Protein AF-A0A1C7MTP2-F1 (afdb_monomer)

Structure (mmCIF, N/CA/C/O backbone):
data_AF-A0A1C7MTP2-F1
#
_entry.id   AF-A0A1C7MTP2-F1
#
loop_
_atom_site.group_PDB
_atom_site.id
_atom_site.type_symbol
_atom_site.label_atom_id
_atom_site.label_alt_id
_atom_site.label_comp_id
_atom_site.label_asym_id
_atom_site.label_entity_id
_atom_site.label_seq_id
_atom_site.pdbx_PDB_ins_code
_atom_site.Cartn_x
_atom_site.Cartn_y
_atom_site.Cartn_z
_atom_site.occupancy
_atom_site.B_iso_or_equiv
_atom_site.auth_seq_id
_atom_site.auth_comp_id
_atom_site.auth_asym_id
_atom_site.auth_atom_id
_atom_site.pdbx_PDB_model_num
ATOM 1 N N . GLU A 1 1 ? 20.200 67.985 -42.071 1.00 39.97 1 GLU A N 1
ATOM 2 C CA . GLU A 1 1 ? 20.522 69.289 -41.463 1.00 39.97 1 GLU A CA 1
ATOM 3 C C . GLU A 1 1 ? 19.213 70.019 -41.185 1.00 39.97 1 GLU A C 1
ATOM 5 O O . GLU A 1 1 ? 18.288 69.836 -41.963 1.00 39.97 1 GLU A O 1
ATOM 10 N N . GLU A 1 2 ? 19.164 70.740 -40.061 1.00 37.75 2 GLU A N 1
ATOM 11 C CA . GLU A 1 2 ? 18.130 71.692 -39.589 1.00 37.75 2 GLU A CA 1
ATOM 12 C C . GLU A 1 2 ? 16.691 71.217 -39.257 1.00 37.75 2 GLU A C 1
ATOM 14 O O . GLU A 1 2 ? 15.838 71.014 -40.111 1.00 37.75 2 GLU A O 1
ATOM 19 N N . GLU A 1 3 ? 16.474 71.055 -37.941 1.00 41.31 3 GLU A N 1
ATOM 20 C CA . GLU A 1 3 ? 15.580 71.831 -37.047 1.00 41.31 3 GLU A CA 1
ATOM 21 C C . GLU A 1 3 ? 14.119 72.156 -37.450 1.00 41.31 3 GLU A C 1
ATOM 23 O O . GLU A 1 3 ? 13.875 72.851 -38.433 1.00 41.31 3 GLU A O 1
ATOM 28 N N . LYS A 1 4 ? 13.155 71.794 -36.574 1.00 38.53 4 LYS A N 1
ATOM 29 C CA . LYS A 1 4 ? 12.239 72.761 -35.917 1.00 38.53 4 LYS A CA 1
ATOM 30 C C . LYS A 1 4 ? 11.320 72.174 -34.830 1.00 38.53 4 LYS A C 1
ATOM 32 O O . LYS A 1 4 ? 10.685 71.145 -35.022 1.00 38.53 4 LYS A O 1
ATOM 37 N N . ASP A 1 5 ? 11.252 72.951 -33.746 1.00 41.00 5 ASP A N 1
ATOM 38 C CA . ASP A 1 5 ? 10.149 73.220 -32.808 1.00 41.00 5 ASP A CA 1
ATOM 39 C C . ASP A 1 5 ? 9.587 72.141 -31.843 1.00 41.00 5 ASP A C 1
ATOM 41 O O . ASP A 1 5 ? 9.028 71.112 -32.211 1.00 41.00 5 ASP A O 1
ATOM 45 N N . LYS A 1 6 ? 9.681 72.491 -30.547 1.00 42.34 6 LYS A N 1
ATOM 46 C CA . LYS A 1 6 ? 8.918 72.023 -29.357 1.00 42.34 6 LYS A CA 1
ATOM 47 C C . LYS A 1 6 ? 7.448 72.544 -29.414 1.00 42.34 6 LYS A C 1
ATOM 49 O O . LYS A 1 6 ? 7.238 73.450 -30.219 1.00 42.34 6 LYS A O 1
ATOM 54 N N . PRO A 1 7 ? 6.451 72.137 -28.564 1.00 53.66 7 PRO A N 1
ATOM 55 C CA . PRO A 1 7 ? 6.605 71.866 -27.114 1.00 53.66 7 PRO A CA 1
ATOM 56 C C . PRO A 1 7 ? 5.612 70.888 -26.392 1.00 53.66 7 PRO A C 1
ATOM 58 O O . PRO A 1 7 ? 4.643 70.410 -26.970 1.00 53.66 7 PRO A O 1
ATOM 61 N N . ASN A 1 8 ? 5.856 70.734 -25.071 1.00 34.31 8 ASN A N 1
ATOM 62 C CA . ASN A 1 8 ? 4.949 70.444 -23.926 1.00 34.31 8 ASN A CA 1
ATOM 63 C C . ASN A 1 8 ? 4.337 69.034 -23.746 1.00 34.31 8 ASN A C 1
ATOM 65 O O . ASN A 1 8 ? 3.792 68.464 -24.678 1.00 34.31 8 ASN A O 1
ATOM 69 N N . ASP A 1 9 ? 4.300 68.417 -22.558 1.00 37.44 9 ASP A N 1
ATOM 70 C CA . ASP A 1 9 ? 4.749 68.763 -21.193 1.00 37.44 9 ASP A CA 1
ATOM 71 C C . ASP A 1 9 ? 4.886 67.444 -20.374 1.00 37.44 9 ASP A C 1
ATOM 73 O O . ASP A 1 9 ? 4.326 66.421 -20.788 1.00 37.44 9 ASP A O 1
ATOM 77 N N . PRO A 1 10 ? 5.631 67.421 -19.251 1.00 44.09 10 PRO A N 1
ATOM 78 C CA . PRO A 1 10 ? 6.199 66.219 -18.658 1.00 44.09 10 PRO A CA 1
ATOM 79 C C . PRO A 1 10 ? 5.462 65.708 -17.408 1.00 44.09 10 PRO A C 1
ATOM 81 O O . PRO A 1 10 ? 4.631 66.365 -16.788 1.00 44.09 10 PRO A O 1
ATOM 84 N N . SER A 1 11 ? 5.842 64.490 -17.033 1.00 35.22 11 SER A N 1
ATOM 85 C CA . SER A 1 11 ? 5.711 63.908 -15.691 1.00 35.22 11 SER A CA 1
ATOM 86 C C . SER A 1 11 ? 6.785 64.472 -14.735 1.00 35.22 11 SER A C 1
ATOM 88 O O . SER A 1 11 ? 7.606 65.261 -15.193 1.00 35.22 11 SER A O 1
ATOM 90 N N . ILE A 1 12 ? 6.852 63.924 -13.502 1.00 38.38 12 ILE A N 1
ATOM 91 C CA . ILE A 1 12 ? 8.023 63.818 -12.575 1.00 38.38 12 ILE A CA 1
ATOM 92 C C . ILE A 1 12 ? 7.850 64.667 -11.289 1.00 38.38 12 ILE A C 1
ATOM 94 O O . ILE A 1 12 ? 7.820 65.888 -11.340 1.00 38.38 12 ILE A O 1
ATOM 98 N N . GLU A 1 13 ? 7.491 64.032 -10.156 1.00 33.22 13 GLU A N 1
ATOM 99 C CA . GLU A 1 13 ? 8.348 63.697 -8.973 1.00 33.22 13 GLU A CA 1
ATOM 100 C C . GLU A 1 13 ? 7.954 64.597 -7.771 1.00 33.22 13 GLU A C 1
ATOM 102 O O . GLU A 1 13 ? 7.225 65.557 -7.972 1.00 33.22 13 GLU A O 1
ATOM 107 N N . THR A 1 14 ? 8.274 64.412 -6.483 1.00 32.50 14 THR A N 1
ATOM 108 C CA . THR A 1 14 ? 9.125 63.516 -5.672 1.00 32.50 14 THR A CA 1
ATOM 109 C C . THR A 1 14 ? 8.758 63.738 -4.188 1.00 32.50 14 THR A C 1
ATOM 111 O O . THR A 1 14 ? 8.100 64.713 -3.837 1.00 32.50 14 THR A O 1
ATOM 114 N N . ASN A 1 15 ? 9.233 62.836 -3.326 1.00 32.34 15 ASN A N 1
ATOM 115 C CA . ASN A 1 15 ? 9.173 62.821 -1.857 1.00 32.34 15 ASN A CA 1
ATOM 116 C C . ASN A 1 15 ? 9.914 63.958 -1.094 1.00 32.34 15 ASN A C 1
ATOM 118 O O . ASN A 1 15 ? 11.037 64.276 -1.470 1.00 32.34 15 ASN A O 1
ATOM 122 N N . LEU A 1 16 ? 9.314 64.347 0.061 1.00 33.22 16 LEU A N 1
ATOM 123 C CA . LEU A 1 16 ? 9.833 64.760 1.411 1.00 33.22 16 LEU A CA 1
ATOM 124 C C . LEU A 1 16 ? 10.846 65.938 1.567 1.00 33.22 16 LEU A C 1
ATOM 126 O O . LEU A 1 16 ? 11.571 66.216 0.619 1.00 33.22 16 LEU A O 1
ATOM 130 N N . PRO A 1 17 ? 11.087 66.515 2.786 1.00 49.19 17 PRO A N 1
ATOM 131 C CA . PRO A 1 17 ? 10.293 66.645 4.046 1.00 49.19 17 PRO A CA 1
ATOM 132 C C . PRO A 1 17 ? 10.309 68.058 4.748 1.00 49.19 17 PRO A C 1
ATOM 134 O O . PRO A 1 17 ? 11.173 68.863 4.435 1.00 49.19 17 PRO A O 1
ATOM 137 N N . GLU A 1 18 ? 9.374 68.280 5.712 1.00 34.41 18 GLU A N 1
ATOM 138 C CA . GLU A 1 18 ? 9.330 69.085 6.999 1.00 34.41 18 GLU A CA 1
ATOM 139 C C . GLU A 1 18 ? 10.075 70.457 7.214 1.00 34.41 18 GLU A C 1
ATOM 141 O O . GLU A 1 18 ? 10.970 70.758 6.432 1.00 34.41 18 GLU A O 1
ATOM 146 N N . PRO A 1 19 ? 9.871 71.282 8.305 1.00 53.19 19 PRO A N 1
ATOM 147 C CA . PRO A 1 19 ? 8.849 71.371 9.402 1.00 53.19 19 PRO A CA 1
ATOM 148 C C . PRO A 1 19 ? 8.435 72.835 9.864 1.00 53.19 19 PRO A C 1
ATOM 150 O O . PRO A 1 19 ? 8.895 73.818 9.291 1.00 53.19 19 PRO A O 1
ATOM 153 N N . ILE A 1 20 ? 7.648 72.951 10.974 1.00 36.09 20 ILE A N 1
ATOM 154 C CA . ILE A 1 20 ? 7.762 73.889 12.158 1.00 36.09 20 ILE A CA 1
ATOM 155 C C . ILE A 1 20 ? 6.536 74.775 12.603 1.00 36.09 20 ILE A C 1
ATOM 157 O O . ILE A 1 20 ? 6.124 75.696 11.909 1.00 36.09 20 ILE A O 1
ATOM 161 N N . GLU A 1 21 ? 6.085 74.488 13.853 1.00 35.41 21 GLU A N 1
ATOM 162 C CA . GLU A 1 21 ? 5.600 75.286 15.035 1.00 35.41 21 GLU A CA 1
ATOM 163 C C . GLU A 1 21 ? 4.316 76.156 15.140 1.00 35.41 21 GLU A C 1
ATOM 165 O O . GLU A 1 21 ? 4.148 77.153 14.443 1.00 35.41 21 GLU A O 1
ATOM 170 N N . ASN A 1 22 ? 3.502 75.887 16.192 1.00 30.38 22 ASN A N 1
ATOM 171 C CA . ASN A 1 22 ? 3.418 76.560 17.535 1.00 30.38 22 ASN A CA 1
ATOM 172 C C . ASN A 1 22 ? 2.024 76.293 18.191 1.00 30.38 22 ASN A C 1
ATOM 174 O O . ASN A 1 22 ? 1.043 76.230 17.465 1.00 30.38 22 ASN A O 1
ATOM 178 N N . ALA A 1 23 ? 1.758 76.188 19.508 1.00 35.03 23 ALA A N 1
ATOM 179 C CA . ALA A 1 23 ? 2.536 76.106 20.752 1.00 35.03 23 ALA A CA 1
ATOM 180 C C . ALA A 1 23 ? 1.610 75.752 21.967 1.00 35.03 23 ALA A C 1
ATOM 182 O O . ALA A 1 23 ? 0.442 76.130 21.989 1.00 35.03 23 ALA A O 1
ATOM 183 N N . THR A 1 24 ? 2.220 75.170 23.017 1.00 29.56 24 THR A N 1
ATOM 184 C CA . THR A 1 24 ? 1.962 75.263 24.492 1.00 29.56 24 THR A CA 1
ATOM 185 C C . THR A 1 24 ? 0.801 74.553 25.239 1.00 29.56 24 THR A C 1
ATOM 187 O O . THR A 1 24 ? -0.356 74.931 25.120 1.00 29.56 24 THR A O 1
ATOM 190 N N . ALA A 1 25 ? 1.213 73.694 26.202 1.00 30.84 25 ALA A N 1
ATOM 191 C CA . ALA A 1 25 ? 0.893 73.690 27.657 1.00 30.84 25 ALA A CA 1
ATOM 192 C C . ALA A 1 25 ? 0.203 72.446 28.300 1.00 30.84 25 ALA A C 1
ATOM 194 O O . ALA A 1 25 ? -0.984 72.212 28.146 1.00 30.84 25 ALA A O 1
ATOM 195 N N . GLN A 1 26 ? 1.007 71.749 29.126 1.00 31.97 26 GLN A N 1
ATOM 196 C CA . GLN A 1 26 ? 0.774 71.191 30.484 1.00 31.97 26 GLN A CA 1
ATOM 197 C C . GLN A 1 26 ? -0.257 70.062 30.808 1.00 31.97 26 GLN A C 1
ATOM 199 O O . GLN A 1 26 ? -1.465 70.219 30.769 1.00 31.97 26 GLN A O 1
ATOM 204 N N . LYS A 1 27 ? 0.343 68.952 31.281 1.00 29.64 27 LYS A N 1
ATOM 205 C CA . LYS A 1 27 ? -0.013 67.849 32.220 1.00 29.64 27 LYS A CA 1
ATOM 206 C C . LYS A 1 27 ? -1.192 68.041 33.221 1.00 29.64 27 LYS A C 1
ATOM 208 O O . LYS A 1 27 ? -1.110 68.967 34.016 1.00 29.64 27 LYS A O 1
ATOM 213 N N . GLN A 1 28 ? -2.112 67.058 33.331 1.00 29.31 28 GLN A N 1
ATOM 214 C CA . GLN A 1 28 ? -2.464 66.249 34.541 1.00 29.31 28 GLN A CA 1
ATOM 215 C C . GLN A 1 28 ? -3.766 65.402 34.383 1.00 29.31 28 GLN A C 1
ATOM 217 O O . GLN A 1 28 ? -4.760 65.902 33.883 1.00 29.31 28 GLN A O 1
ATOM 222 N N . VAL A 1 29 ? -3.664 64.124 34.797 1.00 32.06 29 VAL A N 1
ATOM 223 C CA . VAL A 1 29 ? -4.604 63.157 35.446 1.00 32.06 29 VAL A CA 1
ATOM 224 C C . VAL A 1 29 ? -6.133 63.346 35.352 1.00 32.06 29 VAL A C 1
ATOM 226 O O . VAL A 1 29 ? -6.620 64.369 35.807 1.00 32.06 29 VAL A O 1
ATOM 229 N N . GLU A 1 30 ? -6.864 62.286 34.954 1.00 30.59 30 GLU A N 1
ATOM 230 C CA . GLU A 1 30 ? -8.102 61.803 35.622 1.00 30.59 30 GLU A CA 1
ATOM 231 C C . GLU A 1 30 ? -8.520 60.380 35.162 1.00 30.59 30 GLU A C 1
ATOM 233 O O . GLU A 1 30 ? -8.247 59.973 34.031 1.00 30.59 30 GLU A O 1
ATOM 238 N N . GLU A 1 31 ? -9.088 59.626 36.111 1.00 31.25 31 GLU A N 1
ATOM 239 C CA . GLU A 1 31 ? -9.483 58.205 36.128 1.00 31.25 31 GLU A CA 1
ATOM 240 C C . GLU A 1 31 ? -10.929 57.938 35.648 1.00 31.25 31 GLU A C 1
ATOM 242 O O . GLU A 1 31 ? -11.760 58.836 35.657 1.00 31.25 31 GLU A O 1
ATOM 247 N N . GLU A 1 32 ? -11.156 56.664 35.282 1.00 30.05 32 GLU A N 1
ATOM 248 C CA . GLU A 1 32 ? -12.365 55.804 35.375 1.00 30.05 32 GLU A CA 1
ATOM 249 C C . GLU A 1 32 ? -13.776 56.319 35.007 1.00 30.05 32 GLU A C 1
ATOM 251 O O . GLU A 1 32 ? -14.302 57.247 35.601 1.00 30.05 32 GLU A O 1
ATOM 256 N N . GLU A 1 33 ? -14.466 55.576 34.124 1.00 28.62 33 GLU A N 1
ATOM 257 C CA . GLU A 1 33 ? -15.555 54.653 34.526 1.00 28.62 33 GLU A CA 1
ATOM 258 C C . GLU A 1 33 ? -16.031 53.778 33.336 1.00 28.62 33 GLU A C 1
ATOM 260 O O . GLU A 1 33 ? -16.297 54.265 32.236 1.00 28.62 33 GLU A O 1
ATOM 265 N N . GLU A 1 34 ? -16.114 52.460 33.562 1.00 30.75 34 GLU A N 1
ATOM 266 C CA . GLU A 1 34 ? -16.752 51.455 32.695 1.00 30.75 34 GLU A CA 1
ATOM 267 C C . GLU A 1 34 ? -18.235 51.303 33.068 1.00 30.75 34 GLU A C 1
ATOM 269 O O . GLU A 1 34 ? -18.555 51.113 34.240 1.00 30.75 34 GLU A O 1
ATOM 274 N N . GLU A 1 35 ? -19.130 51.250 32.074 1.00 27.77 35 GLU A N 1
ATOM 275 C CA . GLU A 1 35 ? -20.514 50.800 32.269 1.00 27.77 35 GLU A CA 1
ATOM 276 C C . GLU A 1 35 ? -20.844 49.605 31.357 1.00 27.77 35 GLU A C 1
ATOM 278 O O . GLU A 1 35 ? -20.603 49.602 30.147 1.00 27.77 35 GLU A O 1
ATOM 283 N N . GLN A 1 36 ? -21.366 48.556 31.995 1.00 26.45 36 GLN A N 1
ATOM 284 C CA . GLN A 1 36 ? -21.722 47.248 31.447 1.00 26.45 36 GLN A CA 1
ATOM 285 C C . GLN A 1 36 ? -23.118 47.251 30.805 1.00 26.45 36 GLN A C 1
ATOM 287 O O . GLN A 1 36 ? -24.016 47.984 31.214 1.00 26.45 36 GLN A O 1
ATOM 292 N N . THR A 1 37 ? -23.367 46.325 29.873 1.00 26.05 37 THR A N 1
ATOM 293 C CA . THR A 1 37 ? -24.733 45.839 29.609 1.00 26.05 37 THR A CA 1
ATOM 294 C C . THR A 1 37 ? -24.728 44.346 29.255 1.00 26.05 37 THR A C 1
ATOM 296 O O . THR A 1 37 ? -24.042 43.910 28.332 1.00 26.05 37 THR A O 1
ATOM 299 N N . GLU A 1 38 ? -25.486 43.568 30.035 1.00 31.27 38 GLU A N 1
ATOM 300 C CA . GLU A 1 38 ? -25.672 42.108 29.980 1.00 31.27 38 GLU A CA 1
ATOM 301 C C . GLU A 1 38 ? -26.533 41.611 28.802 1.00 31.27 38 GLU A C 1
ATOM 303 O O . GLU A 1 38 ? -27.486 42.273 28.390 1.00 31.27 38 GLU A O 1
ATOM 308 N N . GLN A 1 39 ? -26.293 40.358 28.375 1.00 24.03 39 GLN A N 1
ATOM 309 C CA . GLN A 1 39 ? -27.272 39.468 27.721 1.00 24.03 39 GLN A CA 1
ATOM 310 C C . GLN A 1 39 ? -27.053 37.980 28.115 1.00 24.03 39 GLN A C 1
ATOM 312 O O . GLN A 1 39 ? -25.960 37.623 28.555 1.00 24.03 39 GLN A O 1
ATOM 317 N N . PRO A 1 40 ? -28.086 37.107 28.020 1.00 30.97 40 PRO A N 1
ATOM 318 C CA . PRO A 1 40 ? -28.380 36.090 29.037 1.00 30.97 40 PRO A CA 1
ATOM 319 C C . PRO A 1 40 ? -27.871 34.659 28.761 1.00 30.97 40 PRO A C 1
ATOM 321 O O . PRO A 1 40 ? -27.532 34.265 27.647 1.00 30.97 40 PRO A O 1
ATOM 324 N N . LYS A 1 41 ? -27.883 33.869 29.842 1.00 29.84 41 LYS A N 1
ATOM 325 C CA . LYS A 1 41 ? -27.356 32.508 30.027 1.00 29.84 41 LYS A CA 1
ATOM 326 C C . LYS A 1 41 ? -28.335 31.421 29.549 1.00 29.84 41 LYS A C 1
ATOM 328 O O . LYS A 1 41 ? -29.468 31.363 30.020 1.00 29.84 41 LYS A O 1
ATOM 333 N N . VAL A 1 42 ? -27.872 30.500 28.697 1.00 31.81 42 VAL A N 1
ATOM 334 C CA . VAL A 1 42 ? -28.535 29.206 28.431 1.00 31.81 42 VAL A CA 1
ATOM 335 C C . VAL A 1 42 ? -27.531 28.092 28.731 1.00 31.81 42 VAL A C 1
ATOM 337 O O . VAL A 1 42 ? -26.584 27.866 27.981 1.00 31.81 42 VAL A O 1
ATOM 340 N N . GLU A 1 43 ? -27.692 27.434 29.878 1.00 35.44 43 GLU A N 1
ATOM 341 C CA . GLU A 1 43 ? -26.866 26.297 30.293 1.00 35.44 43 GLU A CA 1
ATOM 342 C C . GLU A 1 43 ? -27.228 25.062 29.458 1.00 35.44 43 GLU A C 1
ATOM 344 O O . GLU A 1 43 ? -28.329 24.521 29.559 1.00 35.44 43 GLU A O 1
ATOM 349 N N . SER A 1 44 ? -26.303 24.610 28.605 1.00 33.66 44 SER A N 1
ATOM 350 C CA . SER A 1 44 ? -26.473 23.363 27.859 1.00 33.66 44 SER A CA 1
ATOM 351 C C . SER A 1 44 ? -26.089 22.166 28.728 1.00 33.66 44 SER A C 1
ATOM 353 O O . SER A 1 44 ? -24.975 22.088 29.251 1.00 33.66 44 SER A O 1
ATOM 355 N N . LEU A 1 45 ? -27.013 21.214 28.803 1.00 34.03 45 LEU A N 1
ATOM 356 C CA . LEU A 1 45 ? -26.941 19.886 29.407 1.00 34.03 45 LEU A CA 1
ATOM 357 C C . LEU A 1 45 ? -25.903 18.973 28.704 1.00 34.03 45 LEU A C 1
ATOM 359 O O . LEU A 1 45 ? -26.243 17.911 28.195 1.00 34.03 45 LEU A O 1
ATOM 363 N N . ALA A 1 46 ? -24.642 19.403 28.613 1.00 32.97 46 ALA A N 1
ATOM 364 C CA . ALA A 1 46 ? -23.549 18.667 27.965 1.00 32.97 46 ALA A CA 1
ATOM 365 C C . ALA A 1 46 ? -22.459 18.201 28.950 1.00 32.97 46 ALA A C 1
ATOM 367 O O . ALA A 1 46 ? -21.578 17.433 28.576 1.00 32.97 46 ALA A O 1
ATOM 368 N N . ALA A 1 47 ? -22.517 18.630 30.214 1.00 35.62 47 ALA A N 1
ATOM 369 C CA . ALA A 1 47 ? -21.447 18.404 31.189 1.00 35.62 47 ALA A CA 1
ATOM 370 C C . ALA A 1 47 ? -21.632 17.167 32.097 1.00 35.62 47 ALA A C 1
ATOM 372 O O . ALA A 1 47 ? -20.815 16.948 32.985 1.00 35.62 47 ALA A O 1
ATOM 373 N N . ALA A 1 48 ? -22.667 16.344 31.893 1.00 33.19 48 ALA A N 1
ATOM 374 C CA . ALA A 1 48 ? -23.008 15.249 32.814 1.00 33.19 48 ALA A CA 1
ATOM 375 C C . ALA A 1 48 ? -22.805 13.825 32.253 1.00 33.19 48 ALA A C 1
ATOM 377 O O . ALA A 1 48 ? -23.414 12.882 32.749 1.00 33.19 48 ALA A O 1
ATOM 378 N N . VAL A 1 49 ? -21.933 13.641 31.253 1.00 37.12 49 VAL A N 1
ATOM 379 C CA . VAL A 1 49 ? -21.457 12.305 30.827 1.00 37.12 49 VAL A CA 1
ATOM 380 C C . VAL A 1 49 ? -19.945 12.345 30.570 1.00 37.12 49 VAL A C 1
ATOM 382 O O . VAL A 1 49 ? -19.485 12.119 29.458 1.00 37.12 49 VAL A O 1
ATOM 385 N N . SER A 1 50 ? -19.161 12.667 31.602 1.00 40.84 50 SER A N 1
ATOM 386 C CA . SER A 1 50 ? -17.686 12.589 31.560 1.00 40.84 50 SER A CA 1
ATOM 387 C C . SER A 1 50 ? -17.098 11.766 32.707 1.00 40.84 50 SER A C 1
ATOM 389 O O . SER A 1 50 ? -15.971 11.992 33.134 1.00 40.84 50 SER A O 1
ATOM 391 N N . SER A 1 51 ? -17.838 10.779 33.206 1.00 48.34 51 SER A N 1
ATOM 392 C CA . SER A 1 51 ? -17.303 9.824 34.181 1.00 48.34 51 SER A CA 1
ATOM 393 C C . SER A 1 51 ? -17.861 8.425 33.939 1.00 48.34 51 SER A C 1
ATOM 395 O O . SER A 1 51 ? -18.631 7.894 34.734 1.00 48.34 51 SER A O 1
ATOM 397 N N . ALA A 1 52 ? -17.481 7.850 32.802 1.00 35.94 52 ALA A N 1
ATOM 398 C CA . ALA A 1 52 ? -17.403 6.409 32.605 1.00 35.94 52 ALA A CA 1
ATOM 399 C C . ALA A 1 52 ? -16.258 6.146 31.618 1.00 35.94 52 ALA A C 1
ATOM 401 O O . ALA A 1 52 ? -16.180 6.813 30.588 1.00 35.94 52 ALA A O 1
ATOM 402 N N . ASP A 1 53 ? -15.358 5.228 31.966 1.00 42.19 53 ASP A N 1
ATOM 403 C CA . ASP A 1 53 ? -14.172 4.830 31.203 1.00 42.19 53 ASP A CA 1
ATOM 404 C C . ASP A 1 53 ? -14.424 4.709 29.689 1.00 42.19 53 ASP A C 1
ATOM 406 O O . ASP A 1 53 ? -14.942 3.708 29.196 1.00 42.19 53 ASP A O 1
ATOM 410 N N . THR A 1 54 ? -13.988 5.711 28.926 1.00 40.06 54 THR A N 1
ATOM 411 C CA . THR A 1 54 ? -13.776 5.608 27.476 1.00 40.06 54 THR A CA 1
ATOM 412 C C . THR A 1 54 ? -12.282 5.656 27.194 1.00 40.06 54 THR A C 1
ATOM 414 O O . THR A 1 54 ? -11.778 6.578 26.549 1.00 40.06 54 THR A O 1
ATOM 417 N N . ALA A 1 55 ? -11.540 4.680 27.710 1.00 47.28 55 ALA A N 1
ATOM 418 C CA . ALA A 1 55 ? -10.222 4.401 27.172 1.00 47.28 55 ALA A CA 1
ATOM 419 C C . ALA A 1 55 ? -10.406 3.745 25.792 1.00 47.28 55 ALA A C 1
ATOM 421 O O . ALA A 1 55 ? -10.932 2.643 25.679 1.00 47.28 55 ALA A O 1
ATOM 422 N N . ASP A 1 56 ? -9.968 4.458 24.754 1.00 47.53 56 ASP A N 1
ATOM 423 C CA . ASP A 1 56 ? -9.658 3.926 23.421 1.00 47.53 56 ASP A CA 1
ATOM 424 C C . ASP A 1 56 ? -10.820 3.638 22.448 1.00 47.53 56 ASP A C 1
ATOM 426 O O . ASP A 1 56 ? -10.842 2.644 21.724 1.00 47.53 56 ASP A O 1
ATOM 430 N N . ILE A 1 57 ? -11.762 4.577 22.318 1.00 49.81 57 ILE A N 1
ATOM 431 C CA . ILE A 1 57 ? -12.451 4.755 21.029 1.00 49.81 57 ILE A CA 1
ATOM 432 C C . ILE A 1 57 ? -11.601 5.753 20.242 1.00 49.81 57 ILE A C 1
ATOM 434 O O . ILE A 1 57 ? -11.681 6.955 20.490 1.00 49.81 57 ILE A O 1
ATOM 438 N N . GLY A 1 58 ? -10.742 5.236 19.357 1.00 50.75 58 GLY A N 1
ATOM 439 C CA . GLY A 1 58 ? -9.763 6.005 18.584 1.00 50.75 58 GLY A CA 1
ATOM 440 C C . GLY A 1 58 ? -10.280 7.371 18.121 1.00 50.75 58 GLY A C 1
ATOM 441 O O . GLY A 1 58 ? -11.386 7.504 17.586 1.00 50.75 58 GLY A O 1
ATOM 442 N N . SER A 1 59 ? -9.469 8.400 18.359 1.00 55.97 59 SER A N 1
ATOM 443 C CA . SER A 1 59 ? -9.745 9.772 17.944 1.00 55.97 59 SER A CA 1
ATOM 444 C C . SER A 1 59 ? -10.059 9.801 16.444 1.00 55.97 59 SER A C 1
ATOM 446 O O . SER A 1 59 ? -9.257 9.371 15.625 1.00 55.97 59 SER A O 1
ATOM 448 N N . ARG A 1 60 ? -11.221 10.337 16.041 1.00 68.19 60 ARG A N 1
ATOM 449 C CA . ARG A 1 60 ? -11.608 10.472 14.613 1.00 68.19 60 ARG A CA 1
ATOM 450 C C . ARG A 1 60 ? -10.746 11.464 13.819 1.00 68.19 60 ARG A C 1
ATOM 452 O O . ARG A 1 60 ? -11.061 11.775 12.671 1.00 68.19 60 ARG A O 1
ATOM 459 N N . PHE A 1 61 ? -9.750 12.052 14.466 1.00 78.19 61 PHE A N 1
ATOM 460 C CA . PHE A 1 61 ? -8.855 13.037 13.896 1.00 78.19 61 PHE A CA 1
ATOM 461 C C . PHE A 1 61 ? -7.521 12.367 13.587 1.00 78.19 61 PHE A C 1
ATOM 463 O O . PHE A 1 61 ? -7.007 11.602 14.397 1.00 78.19 61 PHE A O 1
ATOM 470 N N . TYR A 1 62 ? -6.954 12.697 12.434 1.00 88.69 62 TYR A N 1
ATOM 471 C CA . TYR A 1 62 ? -5.743 12.078 11.915 1.00 88.69 62 TYR A CA 1
ATOM 472 C C . TYR A 1 62 ? -4.746 13.142 11.450 1.00 88.69 62 TYR A C 1
ATOM 474 O O . TYR A 1 62 ? -5.124 14.247 11.050 1.00 88.69 62 TYR A O 1
ATOM 482 N N . ILE A 1 63 ? -3.461 12.805 11.519 1.00 91.75 63 ILE A N 1
ATOM 483 C CA . ILE A 1 63 ? -2.355 13.577 10.956 1.00 91.75 63 ILE A CA 1
ATOM 484 C C . ILE A 1 63 ? -2.110 13.051 9.545 1.00 91.75 63 ILE A C 1
ATOM 486 O O . ILE A 1 63 ? -1.829 11.871 9.352 1.00 91.75 63 ILE A O 1
ATOM 490 N N . LYS A 1 64 ? -2.207 13.935 8.553 1.00 92.38 64 LYS A N 1
ATOM 491 C CA . LYS A 1 64 ? -1.943 13.605 7.150 1.00 92.38 64 LYS A CA 1
ATOM 492 C C . LYS A 1 64 ? -0.457 13.747 6.843 1.00 92.38 64 LYS A C 1
ATOM 494 O O . LYS A 1 64 ? 0.125 14.810 7.055 1.00 92.38 64 LYS A O 1
ATOM 499 N N . ARG A 1 65 ? 0.150 12.699 6.294 1.00 93.88 65 ARG A N 1
ATOM 500 C CA . ARG A 1 65 ? 1.521 12.688 5.766 1.00 93.88 65 ARG A CA 1
ATOM 501 C C . ARG A 1 65 ? 1.496 12.300 4.298 1.00 93.88 65 ARG A C 1
ATOM 503 O O . ARG A 1 65 ? 0.654 11.521 3.885 1.00 93.88 65 ARG A O 1
ATOM 510 N N . HIS A 1 66 ? 2.404 12.844 3.502 1.00 94.44 66 HIS A N 1
ATOM 511 C CA . HIS A 1 66 ? 2.503 12.508 2.085 1.00 94.44 66 HIS A CA 1
ATOM 512 C C . HIS A 1 66 ? 3.799 11.752 1.831 1.00 94.44 66 HIS A C 1
ATOM 514 O O . HIS A 1 66 ? 4.837 12.107 2.383 1.00 94.44 66 HIS A O 1
ATOM 520 N N . ILE A 1 67 ? 3.728 10.734 0.982 1.00 97.06 67 ILE A N 1
ATOM 521 C CA . ILE A 1 67 ? 4.875 9.961 0.504 1.00 97.06 67 ILE A CA 1
ATOM 522 C C . ILE A 1 67 ? 4.780 9.795 -1.012 1.00 97.06 67 ILE A C 1
ATOM 524 O O . ILE A 1 67 ? 3.696 9.890 -1.590 1.00 97.06 67 ILE A O 1
ATOM 528 N N . ILE A 1 68 ? 5.904 9.514 -1.654 1.00 98.12 68 ILE A N 1
ATOM 529 C CA . ILE A 1 68 ? 6.001 9.126 -3.056 1.00 98.12 68 ILE A CA 1
ATOM 530 C C . ILE A 1 68 ? 6.509 7.690 -3.104 1.00 98.12 68 ILE A C 1
ATOM 532 O O . ILE A 1 68 ? 7.544 7.361 -2.525 1.00 98.12 68 ILE A O 1
ATOM 536 N N . VAL A 1 69 ? 5.778 6.842 -3.817 1.00 98.50 69 VAL A N 1
ATOM 537 C CA . VAL A 1 69 ? 6.204 5.486 -4.163 1.00 98.50 69 VAL A CA 1
ATOM 538 C C . VAL A 1 69 ? 6.503 5.464 -5.648 1.00 98.50 69 VAL A C 1
ATOM 540 O O . VAL A 1 69 ? 5.648 5.841 -6.449 1.00 98.50 69 VAL A O 1
ATOM 543 N N . GLY A 1 70 ? 7.688 5.009 -6.030 1.00 98.19 70 GLY A N 1
ATOM 544 C CA . GLY A 1 70 ? 8.052 4.935 -7.437 1.00 98.19 70 GLY A CA 1
ATOM 545 C C . GLY A 1 70 ? 9.149 3.934 -7.722 1.00 98.19 70 GLY A C 1
ATOM 546 O O . GLY A 1 70 ? 9.706 3.304 -6.821 1.00 98.19 70 GLY A O 1
ATOM 547 N N . ASN A 1 71 ? 9.453 3.773 -9.004 1.00 98.75 71 ASN A N 1
ATOM 548 C CA . ASN A 1 71 ? 10.581 2.969 -9.431 1.00 98.75 71 ASN A CA 1
ATOM 549 C C . ASN A 1 71 ? 11.309 3.581 -10.626 1.00 98.75 71 ASN A C 1
ATOM 551 O O . ASN A 1 71 ? 10.711 4.180 -11.518 1.00 98.75 71 ASN A O 1
ATOM 555 N N . VAL A 1 72 ? 12.610 3.325 -10.674 1.00 98.50 72 VAL A N 1
ATOM 556 C CA . VAL A 1 72 ? 13.473 3.557 -11.834 1.00 98.50 72 VAL A CA 1
ATOM 557 C C . VAL A 1 72 ? 14.023 2.225 -12.324 1.00 98.50 72 VAL A C 1
ATOM 559 O O . VAL A 1 72 ? 14.089 1.245 -11.573 1.00 98.50 72 VAL A O 1
ATOM 562 N N . SER A 1 73 ? 14.446 2.165 -13.579 1.00 98.50 73 SER A N 1
ATOM 563 C CA . SER A 1 73 ? 15.140 0.994 -14.106 1.00 98.50 73 SER A CA 1
ATOM 564 C C . SER A 1 73 ? 16.113 1.361 -15.215 1.00 98.50 73 SER A C 1
ATOM 566 O O . SER A 1 73 ? 16.038 2.443 -15.788 1.00 98.50 73 SER A O 1
ATOM 568 N N . LYS A 1 74 ? 17.059 0.463 -15.482 1.00 96.69 74 LYS A N 1
ATOM 569 C CA . LYS A 1 74 ? 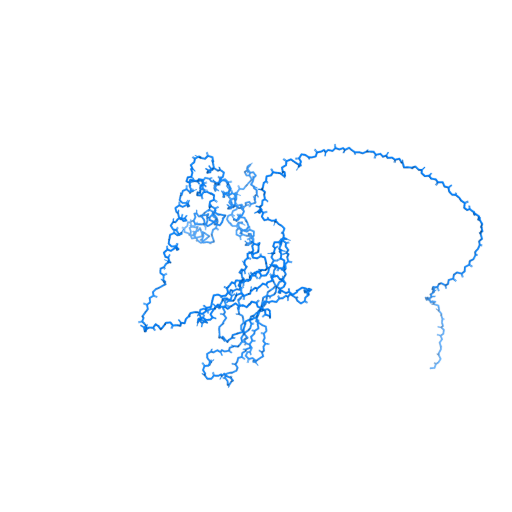17.965 0.543 -16.625 1.00 96.69 74 LYS A CA 1
ATOM 570 C C . LYS A 1 74 ? 18.016 -0.797 -17.338 1.00 96.69 74 LYS A C 1
ATOM 572 O O . LYS A 1 74 ? 18.182 -1.835 -16.682 1.00 96.69 74 LYS A O 1
ATOM 577 N N . PHE A 1 75 ? 17.920 -0.769 -18.660 1.00 96.62 75 PHE A N 1
ATOM 578 C CA . PHE A 1 75 ? 18.211 -1.940 -19.474 1.00 96.62 75 PHE A CA 1
ATOM 579 C C . PHE A 1 75 ? 19.697 -2.319 -19.366 1.00 96.62 75 PHE A C 1
ATOM 581 O O . PHE A 1 75 ? 20.588 -1.469 -19.392 1.00 96.62 75 PHE A O 1
ATOM 588 N N . ILE A 1 76 ? 19.983 -3.608 -19.223 1.00 95.12 76 ILE A N 1
ATOM 589 C CA . ILE A 1 76 ? 21.342 -4.143 -19.210 1.00 95.12 76 ILE A CA 1
ATOM 590 C C . ILE A 1 76 ? 21.628 -4.675 -20.606 1.00 95.12 76 ILE A C 1
ATOM 592 O O . ILE A 1 76 ? 21.041 -5.669 -21.040 1.00 95.12 76 ILE A O 1
ATOM 596 N N . ILE A 1 77 ? 22.546 -4.006 -21.293 1.00 92.69 77 ILE A N 1
ATOM 597 C CA . ILE A 1 77 ? 23.008 -4.370 -22.632 1.00 92.69 77 ILE A CA 1
ATOM 598 C C . ILE A 1 77 ? 23.524 -5.824 -22.615 1.00 92.69 77 ILE A C 1
ATOM 600 O O . ILE A 1 77 ? 24.304 -6.143 -21.712 1.00 92.69 77 ILE A O 1
ATOM 604 N N . PRO A 1 78 ? 23.101 -6.704 -23.548 1.00 91.50 78 PRO A N 1
ATOM 605 C CA . PRO A 1 78 ? 23.452 -8.127 -23.547 1.00 91.50 78 PRO A CA 1
ATOM 606 C C . PRO A 1 78 ? 24.945 -8.420 -23.367 1.00 91.50 78 PRO A C 1
ATOM 608 O O . PRO A 1 78 ? 25.297 -9.283 -22.569 1.00 91.50 78 PRO A O 1
ATOM 611 N N . GLU A 1 79 ? 25.821 -7.656 -24.020 1.00 90.75 79 GLU A N 1
ATOM 612 C CA . GLU A 1 79 ? 27.282 -7.817 -23.968 1.00 90.75 79 GLU A CA 1
ATOM 613 C C . GLU A 1 79 ? 27.873 -7.499 -22.586 1.00 90.75 79 GLU A C 1
ATOM 615 O O . GLU A 1 79 ? 28.975 -7.931 -22.260 1.00 90.75 79 GLU A O 1
ATOM 620 N N . ARG A 1 80 ? 27.145 -6.738 -21.760 1.00 87.94 80 ARG A N 1
ATOM 621 C CA . ARG A 1 80 ? 27.540 -6.377 -20.390 1.00 87.94 80 ARG A CA 1
ATOM 622 C C . ARG A 1 80 ? 26.899 -7.273 -19.332 1.00 87.94 80 ARG A C 1
ATOM 624 O O . ARG A 1 80 ? 27.078 -7.015 -18.142 1.00 87.94 80 ARG A O 1
ATOM 631 N N . ARG A 1 81 ? 26.100 -8.267 -19.731 1.00 90.81 81 ARG A N 1
ATOM 632 C CA . ARG A 1 81 ? 25.469 -9.189 -18.783 1.00 90.81 81 ARG A CA 1
ATOM 633 C C . ARG A 1 81 ? 26.474 -10.233 -18.338 1.00 90.81 81 ARG A C 1
ATOM 635 O O . ARG A 1 81 ? 27.186 -10.814 -19.153 1.00 90.81 81 ARG A O 1
ATOM 642 N N . ASP A 1 82 ? 26.461 -10.512 -17.042 1.00 89.12 82 ASP A N 1
ATOM 643 C CA . ASP A 1 82 ? 27.142 -11.682 -16.512 1.00 89.12 82 ASP A CA 1
ATOM 644 C C . ASP A 1 82 ? 26.570 -12.948 -17.187 1.00 89.12 82 ASP A C 1
ATOM 646 O O . ASP A 1 82 ? 25.340 -13.072 -17.298 1.00 89.12 82 ASP A O 1
ATOM 650 N N . PRO A 1 83 ? 27.415 -13.890 -17.646 1.00 88.12 83 PRO A N 1
ATOM 651 C CA . PRO A 1 83 ? 26.959 -15.127 -18.268 1.00 88.12 83 PRO A CA 1
ATOM 652 C C . PRO A 1 83 ? 25.959 -15.934 -17.429 1.00 88.12 83 PRO A C 1
ATOM 654 O O . PRO A 1 83 ? 25.089 -16.588 -18.004 1.00 88.12 83 PRO A O 1
ATOM 657 N N . SER A 1 84 ? 26.047 -15.860 -16.099 1.00 88.75 84 SER A N 1
ATOM 658 C CA . SER A 1 84 ? 25.138 -16.533 -15.160 1.00 88.75 84 SER A CA 1
ATOM 659 C C . SER A 1 84 ? 23.782 -15.828 -15.003 1.00 88.75 84 SER A C 1
ATOM 661 O O . SER A 1 84 ? 22.803 -16.438 -14.578 1.00 88.75 84 SER A O 1
ATOM 663 N N . LEU A 1 85 ? 23.684 -14.553 -15.396 1.00 87.12 85 LEU A N 1
ATOM 664 C CA . LEU A 1 85 ? 22.517 -13.690 -15.178 1.00 87.12 85 LEU A CA 1
ATOM 665 C C . LEU A 1 85 ? 21.874 -13.218 -16.489 1.00 87.12 85 LEU A C 1
ATOM 667 O O . LEU A 1 85 ? 21.113 -12.252 -16.492 1.00 87.12 85 LEU A O 1
ATOM 671 N N . LYS A 1 86 ? 22.133 -13.908 -17.610 1.00 87.00 86 LYS A N 1
ATOM 672 C CA . LYS A 1 86 ? 21.662 -13.520 -18.956 1.00 87.00 86 LYS A CA 1
ATOM 673 C C . LYS A 1 86 ? 20.153 -13.292 -19.059 1.00 87.00 86 LYS A C 1
ATOM 675 O O . LYS A 1 86 ? 19.730 -12.437 -19.842 1.00 87.00 86 LYS A O 1
ATOM 680 N N . GLN A 1 87 ? 19.369 -14.040 -18.279 1.00 89.88 87 GLN A N 1
ATOM 681 C CA . GLN A 1 87 ? 17.910 -13.913 -18.225 1.00 89.88 87 GLN A CA 1
ATOM 682 C C . GLN A 1 87 ? 17.446 -12.556 -17.680 1.00 89.88 87 GLN A C 1
ATOM 684 O O . GLN A 1 87 ? 16.368 -12.092 -18.031 1.00 89.88 87 GLN A O 1
ATOM 689 N N . PHE A 1 88 ? 18.251 -11.895 -16.845 1.00 93.94 88 PHE A N 1
ATOM 690 C CA . PHE A 1 88 ? 17.895 -10.611 -16.261 1.00 93.94 88 PHE A CA 1
ATOM 691 C C . PHE A 1 88 ? 18.237 -9.477 -17.223 1.00 93.94 88 PHE A C 1
ATOM 693 O O . PHE A 1 88 ? 19.398 -9.125 -17.435 1.00 93.94 88 PHE A O 1
ATOM 700 N N . THR A 1 89 ? 17.200 -8.892 -17.812 1.00 96.25 89 THR A N 1
ATOM 701 C CA . THR A 1 89 ? 17.341 -7.838 -18.819 1.00 96.25 89 THR A CA 1
ATOM 702 C C . THR A 1 89 ? 17.494 -6.450 -18.208 1.00 96.25 89 THR A C 1
ATOM 704 O O . THR A 1 89 ? 18.053 -5.572 -18.858 1.00 96.25 89 THR A O 1
ATOM 707 N N . HIS A 1 90 ? 17.046 -6.243 -16.968 1.00 97.50 90 HIS A N 1
ATOM 708 C CA . HIS A 1 90 ? 17.016 -4.943 -16.305 1.00 97.50 90 HIS A CA 1
ATOM 709 C C . HIS A 1 90 ? 17.614 -4.990 -14.902 1.00 97.50 90 HIS A C 1
ATOM 711 O O . HIS A 1 90 ? 17.493 -5.981 -14.179 1.00 97.50 90 HIS A O 1
ATOM 717 N N . LYS A 1 91 ? 18.177 -3.854 -14.479 1.00 97.81 91 LYS A N 1
ATOM 718 C CA . LYS A 1 91 ? 18.365 -3.519 -13.063 1.00 97.81 91 LYS A CA 1
ATOM 719 C C . LYS A 1 91 ? 17.336 -2.459 -12.699 1.00 97.81 91 LYS A C 1
ATOM 721 O O . LYS A 1 91 ? 17.324 -1.391 -13.306 1.00 97.81 91 LYS A O 1
ATOM 726 N N . TRP A 1 92 ? 16.492 -2.745 -11.720 1.00 98.50 92 TRP A N 1
ATOM 727 C CA . TRP A 1 92 ? 15.435 -1.845 -11.272 1.00 98.50 92 TRP A CA 1
ATOM 728 C C . TRP A 1 92 ? 15.592 -1.516 -9.789 1.00 98.50 92 TRP A C 1
ATOM 730 O O . TRP A 1 92 ? 16.172 -2.287 -9.022 1.00 98.50 92 TRP A O 1
ATOM 740 N N . MET A 1 93 ? 15.093 -0.346 -9.398 1.00 98.69 93 MET A N 1
ATOM 741 C CA . MET A 1 93 ? 15.062 0.120 -8.018 1.00 98.69 93 MET A CA 1
ATOM 742 C C . MET A 1 93 ? 13.689 0.706 -7.722 1.00 98.69 93 MET A C 1
ATOM 744 O O . MET A 1 93 ? 13.272 1.651 -8.388 1.00 98.69 93 MET A O 1
ATOM 748 N N . ILE A 1 94 ? 13.013 0.154 -6.722 1.00 98.75 94 ILE A N 1
ATOM 749 C CA . ILE A 1 94 ? 11.782 0.705 -6.158 1.00 98.75 94 ILE A CA 1
ATOM 750 C C . ILE A 1 94 ? 12.123 1.500 -4.897 1.00 98.75 94 ILE A C 1
ATOM 752 O O . ILE A 1 94 ? 13.076 1.153 -4.196 1.00 98.75 94 ILE A O 1
ATOM 756 N N . TYR A 1 95 ? 11.390 2.572 -4.624 1.00 98.56 95 TYR A N 1
ATOM 757 C CA . TYR A 1 95 ? 11.648 3.465 -3.500 1.00 98.56 95 TYR A CA 1
ATOM 758 C C . TYR A 1 95 ? 10.358 4.022 -2.898 1.00 98.56 95 TYR A C 1
ATOM 760 O O . TYR A 1 95 ? 9.348 4.181 -3.586 1.00 98.56 95 TYR A O 1
ATOM 768 N N . VAL A 1 96 ? 10.434 4.340 -1.608 1.00 98.25 96 VAL A N 1
ATOM 769 C CA . VAL A 1 96 ? 9.444 5.112 -0.857 1.00 98.25 96 VAL A CA 1
ATOM 770 C C . VAL A 1 96 ? 10.167 6.311 -0.251 1.00 98.25 96 VAL A C 1
ATOM 772 O O . VAL A 1 96 ? 11.135 6.137 0.488 1.00 98.25 96 VAL A O 1
ATOM 775 N N . VAL A 1 97 ? 9.739 7.520 -0.600 1.00 96.75 97 VAL A N 1
ATOM 776 C CA . VAL A 1 97 ? 10.405 8.775 -0.212 1.00 96.75 97 VAL A CA 1
ATOM 777 C C . VAL A 1 97 ? 9.385 9.840 0.169 1.00 96.75 97 VAL A C 1
ATOM 779 O O . VAL A 1 97 ? 8.212 9.748 -0.187 1.00 96.75 97 VAL A O 1
ATOM 782 N N . GLU A 1 98 ? 9.812 10.864 0.891 1.00 94.62 98 GLU A N 1
ATOM 783 C CA . GLU A 1 98 ? 9.038 12.083 1.089 1.00 94.62 98 GLU A CA 1
ATOM 784 C C . GLU A 1 98 ? 8.941 12.917 -0.208 1.00 94.62 98 GLU A C 1
ATOM 786 O O . GLU A 1 98 ? 9.828 12.857 -1.065 1.00 94.62 98 GLU A O 1
ATOM 791 N N . PRO A 1 99 ? 7.874 13.718 -0.389 1.00 92.69 99 PRO A N 1
ATOM 792 C CA . PRO A 1 99 ? 7.813 14.697 -1.467 1.00 92.69 99 PRO A CA 1
ATOM 793 C C . PRO A 1 99 ? 8.936 15.743 -1.358 1.00 92.69 99 PRO A C 1
ATOM 795 O O . PRO A 1 99 ? 9.268 16.133 -0.238 1.00 92.69 99 PRO A O 1
ATOM 798 N N . PRO A 1 100 ? 9.452 16.286 -2.480 1.00 88.69 100 PRO A N 1
ATOM 799 C CA . PRO A 1 100 ? 10.547 17.267 -2.471 1.00 88.69 100 PRO A CA 1
ATOM 800 C C . PRO A 1 100 ? 10.291 18.513 -1.613 1.00 88.69 100 PRO A C 1
ATOM 802 O O . PRO A 1 100 ? 11.220 19.119 -1.094 1.00 88.69 100 PRO A O 1
ATOM 805 N N . GLN A 1 101 ? 9.025 18.903 -1.464 1.00 87.19 101 GLN A N 1
ATOM 806 C CA . GLN A 1 101 ? 8.594 20.042 -0.656 1.00 87.19 101 GLN A CA 1
ATOM 807 C C . GLN A 1 101 ? 8.408 19.725 0.841 1.00 87.19 101 GLN A C 1
ATOM 809 O O . GLN A 1 101 ? 7.989 20.600 1.602 1.00 87.19 101 GLN A O 1
ATOM 814 N N . SER A 1 102 ? 8.645 18.482 1.273 1.00 87.62 102 SER A N 1
ATOM 815 C CA . SER A 1 102 ? 8.499 18.083 2.675 1.00 87.62 102 SER A CA 1
ATOM 816 C C . SER A 1 102 ? 9.617 18.675 3.530 1.00 87.62 102 SER A C 1
ATOM 818 O O . SER A 1 102 ? 10.787 18.630 3.165 1.00 87.62 102 SER A O 1
ATOM 820 N N . LYS A 1 103 ? 9.256 19.204 4.704 1.00 83.50 103 LYS A N 1
ATOM 821 C CA . LYS A 1 103 ? 10.221 19.673 5.713 1.00 83.50 103 LYS A CA 1
ATOM 822 C C . LYS A 1 103 ? 10.689 18.559 6.651 1.00 83.50 103 LYS A C 1
ATOM 824 O O . LYS A 1 103 ? 11.687 18.723 7.341 1.00 83.50 103 LYS A O 1
ATOM 829 N N . GLU A 1 104 ? 9.948 17.456 6.705 1.00 86.25 104 GLU A N 1
ATOM 830 C CA . GLU A 1 104 ? 10.207 16.334 7.604 1.00 86.25 104 GLU A CA 1
ATOM 831 C C . GLU A 1 104 ? 10.590 15.089 6.802 1.00 86.25 104 GLU A C 1
ATOM 833 O O . GLU A 1 104 ? 9.978 14.799 5.768 1.00 86.25 104 GLU A O 1
ATOM 838 N N . SER A 1 105 ? 11.584 14.353 7.308 1.00 90.50 105 SER A N 1
ATOM 839 C CA . SER A 1 105 ? 12.008 13.064 6.753 1.00 90.50 105 SER A CA 1
ATOM 840 C C . SER A 1 105 ? 10.906 12.021 6.912 1.00 90.50 105 SER A C 1
ATOM 842 O O . SER A 1 105 ? 10.257 11.940 7.958 1.00 90.50 105 SER A O 1
ATOM 844 N N . ILE A 1 106 ? 10.752 11.148 5.917 1.00 94.00 106 ILE A N 1
ATOM 845 C CA . ILE A 1 106 ? 9.836 10.005 5.982 1.00 94.00 106 ILE A CA 1
ATOM 846 C C . ILE A 1 106 ? 10.126 9.064 7.166 1.00 94.00 106 ILE A C 1
ATOM 848 O O . ILE A 1 106 ? 9.211 8.458 7.727 1.00 94.00 106 ILE A O 1
ATOM 852 N N . SER A 1 107 ? 11.386 8.989 7.607 1.00 93.44 107 SER A N 1
ATOM 853 C CA . SER A 1 107 ? 11.800 8.182 8.763 1.00 93.44 107 SER A CA 1
ATOM 854 C C . SER A 1 107 ? 11.252 8.693 10.099 1.00 93.44 107 SER A C 1
ATOM 856 O O . SER A 1 107 ? 11.320 7.978 11.091 1.00 93.44 107 SER A O 1
ATOM 858 N N . ALA A 1 108 ? 10.706 9.915 10.149 1.00 93.25 108 ALA A N 1
ATOM 859 C CA . ALA A 1 108 ? 10.076 10.448 11.356 1.00 93.25 108 ALA A CA 1
ATOM 860 C C . ALA A 1 108 ? 8.779 9.708 11.714 1.00 93.25 108 ALA A C 1
ATOM 862 O O . ALA A 1 108 ? 8.340 9.762 12.858 1.00 93.25 108 ALA A O 1
ATOM 863 N N . PHE A 1 109 ? 8.150 9.040 10.742 1.00 94.31 109 PHE A N 1
ATOM 864 C CA . PHE A 1 109 ? 6.884 8.345 10.955 1.00 94.31 109 PHE A CA 1
ATOM 865 C C . PHE A 1 109 ? 6.833 6.926 10.385 1.00 94.31 109 PHE A C 1
ATOM 867 O O . PHE A 1 109 ? 5.947 6.174 10.783 1.00 94.31 109 PHE A O 1
ATOM 874 N N . ILE A 1 110 ? 7.762 6.529 9.508 1.00 95.62 110 ILE A N 1
ATOM 875 C CA . ILE A 1 110 ? 7.899 5.153 9.006 1.00 95.62 110 ILE A CA 1
ATOM 876 C C . ILE A 1 110 ? 9.108 4.479 9.656 1.00 95.62 110 ILE A C 1
ATOM 878 O O . ILE A 1 110 ? 10.225 4.982 9.561 1.00 95.62 110 ILE A O 1
ATOM 882 N N . THR A 1 111 ? 8.885 3.316 10.269 1.00 95.44 111 THR A N 1
ATOM 883 C CA . THR A 1 111 ? 9.913 2.504 10.945 1.00 95.44 111 THR A CA 1
ATOM 884 C C . THR A 1 111 ? 10.409 1.337 10.096 1.00 95.44 111 THR A C 1
ATOM 886 O O . THR A 1 111 ? 11.530 0.876 10.275 1.00 95.44 111 THR A O 1
ATOM 889 N N . CYS A 1 112 ? 9.590 0.825 9.175 1.00 96.94 112 CYS A N 1
ATOM 890 C CA . CYS A 1 112 ? 9.984 -0.249 8.267 1.00 96.94 112 CYS A CA 1
ATOM 891 C C . CYS A 1 112 ? 9.140 -0.219 6.991 1.00 96.94 112 CYS A C 1
ATOM 893 O O . CYS A 1 112 ? 7.930 0.019 7.032 1.00 96.94 112 CYS A O 1
ATOM 895 N N . VAL A 1 113 ? 9.776 -0.503 5.856 1.00 98.44 113 VAL A N 1
ATOM 896 C CA . VAL A 1 113 ? 9.106 -0.762 4.583 1.00 98.44 113 VAL A CA 1
ATOM 897 C C . VAL A 1 113 ? 9.408 -2.187 4.152 1.00 98.44 113 VAL A C 1
ATOM 899 O O . VAL A 1 113 ? 10.557 -2.538 3.889 1.00 98.44 113 VAL A O 1
ATOM 902 N N . ARG A 1 114 ? 8.362 -3.002 4.042 1.00 98.69 114 ARG A N 1
ATOM 903 C CA . ARG A 1 114 ? 8.455 -4.379 3.564 1.00 98.69 114 ARG A CA 1
ATOM 904 C C . ARG A 1 114 ? 7.989 -4.476 2.123 1.00 98.69 114 ARG A C 1
ATOM 906 O O . ARG A 1 114 ? 6.861 -4.110 1.797 1.00 98.69 114 ARG A O 1
ATOM 913 N N . PHE A 1 115 ? 8.838 -5.022 1.269 1.00 98.69 115 PHE A N 1
ATOM 914 C CA . PHE A 1 115 ? 8.545 -5.278 -0.134 1.00 98.69 115 PHE A CA 1
ATOM 915 C C . PHE A 1 115 ? 8.249 -6.762 -0.333 1.00 98.69 115 PHE A C 1
ATOM 917 O O . PHE A 1 115 ? 9.088 -7.607 -0.033 1.00 98.69 115 PHE A O 1
ATOM 924 N N . TYR A 1 116 ? 7.076 -7.065 -0.878 1.00 98.62 116 TYR A N 1
ATOM 925 C CA . TYR A 1 116 ? 6.704 -8.393 -1.350 1.00 98.62 116 TYR A CA 1
ATOM 926 C C . TYR A 1 116 ? 6.804 -8.404 -2.876 1.00 98.62 116 TYR A C 1
ATOM 928 O O . TYR A 1 116 ? 6.079 -7.689 -3.579 1.00 98.62 116 TYR A O 1
ATOM 936 N N . LEU A 1 117 ? 7.747 -9.191 -3.372 1.00 98.50 117 LEU A N 1
ATOM 937 C CA . LEU A 1 117 ? 8.086 -9.350 -4.773 1.00 98.50 117 LEU A CA 1
ATOM 938 C C . LEU A 1 117 ? 7.309 -10.510 -5.405 1.00 98.50 117 LEU A C 1
ATOM 940 O O . LEU A 1 117 ? 6.600 -11.262 -4.740 1.00 98.50 117 LEU A O 1
ATOM 944 N N . HIS A 1 118 ? 7.456 -10.661 -6.720 1.00 98.25 118 HIS A N 1
ATOM 945 C CA . HIS A 1 118 ? 6.935 -11.821 -7.432 1.00 98.25 118 HIS A CA 1
ATOM 946 C C . HIS A 1 118 ? 7.602 -13.122 -6.926 1.00 98.25 118 HIS A C 1
ATOM 948 O O . HIS A 1 118 ? 8.812 -13.108 -6.680 1.00 98.25 118 HIS A O 1
ATOM 954 N N . PRO A 1 119 ? 6.885 -14.265 -6.851 1.00 97.19 119 PRO A N 1
ATOM 955 C CA . PRO A 1 119 ? 7.430 -15.535 -6.352 1.00 97.19 119 PRO A CA 1
ATOM 956 C C . PRO A 1 119 ? 8.696 -16.041 -7.056 1.00 97.19 119 PRO A C 1
ATOM 958 O O . PRO A 1 119 ? 9.432 -16.842 -6.492 1.00 97.19 119 PRO A O 1
ATOM 961 N N . SER A 1 120 ? 8.997 -15.555 -8.265 1.00 95.81 120 SER A N 1
ATOM 962 C CA . SER A 1 120 ? 10.265 -15.837 -8.956 1.00 95.81 120 SER A CA 1
ATOM 963 C C . SER A 1 120 ? 11.509 -15.338 -8.207 1.00 95.81 120 SER A C 1
ATOM 965 O O . SER A 1 120 ? 12.616 -15.701 -8.586 1.00 95.81 120 SER A O 1
ATOM 967 N N . TYR A 1 121 ? 11.351 -14.481 -7.191 1.00 96.50 121 TYR A N 1
ATOM 968 C CA . TYR A 1 121 ? 12.437 -14.011 -6.327 1.00 96.50 121 TYR A CA 1
ATOM 969 C C . TYR A 1 121 ? 12.662 -14.88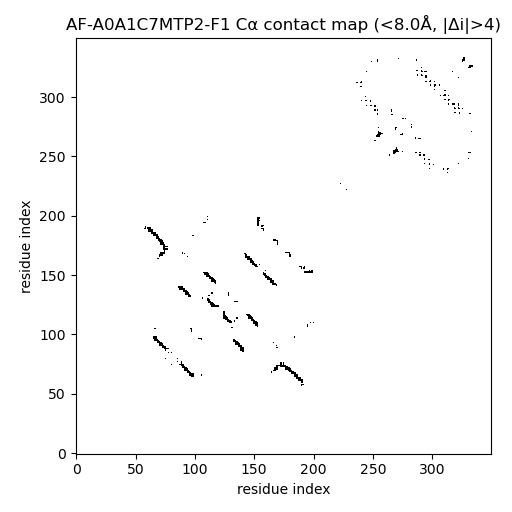5 -5.085 1.00 96.50 121 TYR A C 1
ATOM 971 O O . TYR A 1 121 ? 13.573 -14.585 -4.310 1.00 96.50 121 TYR A O 1
ATOM 979 N N . LYS A 1 122 ? 11.875 -15.954 -4.883 1.00 95.06 122 LYS A N 1
ATOM 980 C CA . LYS A 1 122 ? 12.053 -16.875 -3.754 1.00 95.06 122 LYS A CA 1
ATOM 981 C C . LYS A 1 122 ? 13.489 -17.420 -3.686 1.00 95.06 122 LYS A C 1
ATOM 983 O O . LYS A 1 122 ? 14.091 -17.676 -4.729 1.00 95.06 122 LYS A O 1
ATOM 988 N N . PRO A 1 123 ? 14.041 -17.601 -2.474 1.00 96.81 123 PRO A N 1
ATOM 989 C CA . PRO A 1 123 ? 13.413 -17.373 -1.161 1.00 96.81 123 PRO A CA 1
ATOM 990 C C . PRO A 1 123 ? 13.439 -15.903 -0.691 1.00 96.81 123 PRO A C 1
ATOM 992 O O . PRO A 1 123 ? 12.987 -15.596 0.403 1.00 96.81 123 PRO A O 1
ATOM 995 N N . ASN A 1 124 ? 13.971 -14.986 -1.504 1.00 95.25 124 ASN A N 1
ATOM 996 C CA . ASN A 1 124 ? 14.187 -13.579 -1.157 1.00 95.25 124 ASN A CA 1
ATOM 997 C C . ASN A 1 124 ? 13.107 -12.659 -1.757 1.00 95.25 124 ASN A C 1
ATOM 999 O O . ASN A 1 124 ? 13.397 -11.530 -2.172 1.00 95.25 124 ASN A O 1
ATOM 1003 N N . ASP A 1 125 ? 11.873 -13.157 -1.860 1.00 97.56 125 ASP A N 1
ATOM 1004 C CA . ASP A 1 125 ? 10.715 -12.426 -2.370 1.00 97.56 125 ASP A CA 1
ATOM 1005 C C . ASP A 1 125 ? 10.058 -11.533 -1.310 1.00 97.56 125 ASP A C 1
ATOM 1007 O O . ASP A 1 125 ? 9.251 -10.683 -1.665 1.00 97.56 125 ASP A O 1
ATOM 1011 N N . VAL A 1 126 ? 10.438 -11.641 -0.036 1.00 98.38 126 VAL A N 1
ATOM 1012 C CA . VAL A 1 126 ? 10.037 -10.703 1.025 1.00 98.38 126 VAL A CA 1
ATOM 1013 C C . VAL A 1 126 ? 11.276 -10.014 1.577 1.00 98.38 126 VAL A C 1
ATOM 1015 O O . VAL A 1 126 ? 12.219 -10.677 2.000 1.00 98.38 126 VAL A O 1
ATOM 1018 N N . VAL A 1 127 ? 11.298 -8.681 1.549 1.00 98.12 127 VAL A N 1
ATOM 1019 C CA . VAL A 1 127 ? 12.463 -7.896 1.977 1.00 98.12 127 VAL A CA 1
ATOM 1020 C C . VAL A 1 127 ? 12.032 -6.739 2.866 1.00 98.12 127 VAL A C 1
ATOM 1022 O O . VAL A 1 127 ? 11.275 -5.876 2.422 1.00 98.12 127 VAL A O 1
ATOM 1025 N N . ASP A 1 128 ? 12.576 -6.696 4.079 1.00 98.12 128 ASP A N 1
ATOM 1026 C CA . ASP A 1 128 ? 12.366 -5.614 5.040 1.00 98.12 128 ASP A CA 1
ATOM 1027 C C . ASP A 1 128 ? 13.496 -4.595 4.944 1.00 98.12 128 ASP A C 1
ATOM 1029 O O . ASP A 1 128 ? 14.676 -4.944 4.968 1.00 98.12 128 ASP A O 1
ATOM 1033 N N . VAL A 1 129 ? 13.125 -3.322 4.837 1.00 97.25 129 VAL A N 1
ATOM 1034 C CA . VAL A 1 129 ? 14.046 -2.190 4.891 1.00 97.25 129 VAL A CA 1
ATOM 1035 C C . VAL A 1 129 ? 13.654 -1.345 6.095 1.00 97.25 129 VAL A C 1
ATOM 1037 O O . VAL A 1 129 ? 12.669 -0.608 6.060 1.00 97.25 129 VAL A O 1
ATOM 1040 N N . THR A 1 130 ? 14.402 -1.503 7.183 1.00 94.38 130 THR A N 1
ATOM 1041 C CA . THR A 1 130 ? 14.135 -0.871 8.486 1.00 94.38 130 THR A CA 1
ATOM 1042 C C . THR A 1 130 ? 14.807 0.488 8.647 1.00 94.38 130 THR A C 1
ATOM 1044 O O . THR A 1 130 ? 14.487 1.222 9.573 1.00 94.38 130 THR A O 1
ATOM 1047 N N . GLU A 1 131 ? 15.726 0.846 7.750 1.00 91.19 131 GLU A N 1
ATOM 1048 C CA . GLU A 1 131 ? 16.473 2.102 7.810 1.00 91.19 131 GLU A CA 1
ATOM 1049 C C . GLU A 1 131 ? 16.397 2.856 6.477 1.00 91.19 131 GLU A C 1
ATOM 1051 O O . GLU A 1 131 ? 16.396 2.233 5.408 1.00 91.19 131 GLU A O 1
ATOM 1056 N N . PRO A 1 132 ? 16.327 4.199 6.504 1.00 90.88 132 PRO A N 1
ATOM 1057 C CA . PRO A 1 132 ? 16.356 4.993 5.290 1.00 90.88 132 PRO A CA 1
ATOM 1058 C C . PRO A 1 132 ? 17.734 4.903 4.603 1.00 90.88 132 PRO A C 1
ATOM 1060 O O . PRO A 1 132 ? 18.760 4.785 5.270 1.00 90.88 132 PRO A O 1
ATOM 1063 N N . PRO A 1 133 ? 17.799 5.031 3.266 1.00 95.44 133 PRO A N 1
ATOM 1064 C CA . PRO A 1 133 ? 16.682 5.245 2.348 1.00 95.44 133 PRO A CA 1
ATOM 1065 C C . PRO A 1 133 ? 15.862 3.968 2.112 1.00 95.44 133 PRO A C 1
ATOM 1067 O O . PRO A 1 133 ? 16.419 2.919 1.787 1.00 95.44 133 PRO A O 1
ATOM 1070 N N . PHE A 1 134 ? 14.531 4.083 2.170 1.00 97.88 134 PHE A N 1
ATOM 1071 C CA . PHE A 1 134 ? 13.601 2.972 1.942 1.00 97.88 134 PHE A CA 1
ATOM 1072 C C . PHE A 1 134 ? 13.515 2.607 0.454 1.00 97.88 134 PHE A C 1
ATOM 1074 O O . PHE A 1 134 ? 12.555 2.930 -0.248 1.00 97.88 134 PHE A O 1
ATOM 1081 N N . LYS A 1 135 ? 14.558 1.948 -0.049 1.00 98.06 135 LYS A N 1
ATOM 1082 C CA . LYS A 1 135 ? 14.689 1.537 -1.446 1.00 98.06 135 LYS A CA 1
ATOM 1083 C C . LYS A 1 135 ? 15.154 0.095 -1.558 1.00 98.06 135 LYS A C 1
ATOM 1085 O O . LYS A 1 135 ? 15.973 -0.373 -0.773 1.00 98.06 135 LYS A O 1
ATOM 1090 N N . LEU A 1 136 ? 14.693 -0.587 -2.597 1.00 98.38 136 LEU A N 1
ATOM 1091 C CA . LEU A 1 136 ? 15.080 -1.956 -2.906 1.00 98.38 136 LEU A CA 1
ATOM 1092 C C . LEU A 1 136 ? 15.525 -2.051 -4.360 1.00 98.38 136 LEU A C 1
ATOM 1094 O O . LEU A 1 136 ? 14.811 -1.636 -5.268 1.00 98.38 136 LEU A O 1
ATOM 1098 N N . THR A 1 137 ? 16.715 -2.611 -4.577 1.00 98.44 137 THR A N 1
ATOM 1099 C CA . THR A 1 137 ? 17.289 -2.823 -5.911 1.00 98.44 137 THR A CA 1
ATOM 1100 C C . THR A 1 137 ? 17.410 -4.308 -6.213 1.00 98.44 137 THR A C 1
ATOM 1102 O O . THR A 1 137 ? 17.936 -5.075 -5.398 1.00 98.44 137 THR A O 1
ATOM 1105 N N . ARG A 1 138 ? 16.973 -4.713 -7.407 1.00 98.19 138 ARG A N 1
ATOM 1106 C CA . ARG A 1 138 ? 17.066 -6.093 -7.897 1.00 98.19 138 ARG A CA 1
ATOM 1107 C C . ARG A 1 138 ? 17.292 -6.128 -9.408 1.00 98.19 138 ARG A C 1
ATOM 1109 O O . ARG A 1 138 ? 17.136 -5.134 -10.117 1.00 98.19 138 ARG A O 1
ATOM 1116 N N . LEU A 1 139 ? 17.699 -7.300 -9.880 1.00 96.94 139 LEU A N 1
ATOM 1117 C CA . LEU A 1 139 ? 17.725 -7.643 -11.295 1.00 96.94 139 LEU A CA 1
ATOM 1118 C C . LEU A 1 139 ? 16.395 -8.293 -11.671 1.00 96.94 139 LEU A C 1
ATOM 1120 O O . LEU A 1 139 ? 15.827 -9.020 -10.861 1.00 96.94 139 LEU A O 1
ATOM 1124 N N . GLY A 1 140 ? 15.877 -8.026 -12.864 1.00 96.06 140 GLY A N 1
ATOM 1125 C CA . GLY A 1 140 ? 14.575 -8.529 -13.304 1.00 96.06 140 GLY A CA 1
ATOM 1126 C C . GLY A 1 140 ? 14.423 -8.497 -14.814 1.00 96.06 140 GLY A C 1
ATOM 1127 O O . GLY A 1 140 ? 15.216 -7.871 -15.514 1.00 96.06 140 GLY A O 1
ATOM 1128 N N . TRP A 1 141 ? 13.399 -9.181 -15.309 1.00 95.62 141 TRP A N 1
ATOM 1129 C CA . TRP A 1 141 ? 13.074 -9.221 -16.736 1.00 95.62 141 TRP A CA 1
ATOM 1130 C C . TRP A 1 141 ? 11.620 -8.878 -17.052 1.00 95.62 141 TRP A C 1
ATOM 1132 O O . TRP A 1 141 ? 11.319 -8.562 -18.199 1.00 95.62 141 TRP A O 1
ATOM 1142 N N . GLY A 1 142 ? 10.740 -8.918 -16.051 1.00 95.31 142 GLY A N 1
ATOM 1143 C CA . GLY A 1 142 ? 9.311 -8.685 -16.205 1.00 95.31 142 GLY A CA 1
ATOM 1144 C C . GLY A 1 142 ? 8.788 -7.607 -15.264 1.00 95.31 142 GLY A C 1
ATOM 1145 O O . GLY A 1 142 ? 9.343 -7.359 -14.192 1.00 95.31 142 GLY A O 1
ATOM 1146 N N . GLU A 1 143 ? 7.697 -6.984 -15.689 1.00 98.25 143 GLU A N 1
ATOM 1147 C CA . GLU A 1 143 ? 6.877 -6.090 -14.876 1.00 98.25 143 GLU A CA 1
ATOM 1148 C C . GLU A 1 143 ? 5.912 -6.903 -14.010 1.00 98.25 143 GLU A C 1
ATOM 1150 O O . GLU A 1 143 ? 5.357 -7.905 -14.460 1.00 98.25 143 GLU A O 1
ATOM 1155 N N . PHE A 1 144 ? 5.680 -6.473 -12.772 1.00 98.44 144 PHE A N 1
ATOM 1156 C CA . PHE A 1 144 ? 4.748 -7.136 -11.860 1.00 98.44 144 PHE A CA 1
ATOM 1157 C C . PHE A 1 144 ? 4.263 -6.166 -10.767 1.00 98.44 144 PHE A C 1
ATOM 1159 O O . PHE A 1 144 ? 4.919 -5.152 -10.505 1.00 98.44 144 PHE A O 1
ATOM 1166 N N . PRO A 1 145 ? 3.108 -6.427 -10.127 1.00 98.38 145 PRO A N 1
ATOM 1167 C CA . PRO A 1 145 ? 2.674 -5.659 -8.965 1.00 98.38 145 PRO A CA 1
ATOM 1168 C C . PRO A 1 145 ? 3.543 -5.990 -7.744 1.00 98.38 145 PRO A C 1
ATOM 1170 O O . PRO A 1 145 ? 3.546 -7.120 -7.263 1.00 98.38 145 PRO A O 1
ATOM 1173 N N . VAL A 1 146 ? 4.257 -4.997 -7.222 1.00 98.62 146 VAL A N 1
ATOM 1174 C CA . VAL A 1 146 ? 4.989 -5.077 -5.954 1.00 98.62 146 VAL A CA 1
ATOM 1175 C C . VAL A 1 146 ? 4.044 -4.647 -4.836 1.00 98.62 146 VAL A C 1
ATOM 1177 O O . VAL A 1 146 ? 3.535 -3.523 -4.868 1.00 98.62 146 VAL A O 1
ATOM 1180 N N . ARG A 1 147 ? 3.813 -5.510 -3.838 1.00 98.69 147 ARG A N 1
ATOM 1181 C CA . ARG A 1 147 ? 3.100 -5.105 -2.616 1.00 98.69 147 ARG A CA 1
ATOM 1182 C C . ARG A 1 147 ? 4.102 -4.505 -1.635 1.00 98.69 147 ARG A C 1
ATOM 1184 O O . ARG A 1 147 ? 5.125 -5.111 -1.339 1.00 98.69 147 ARG A O 1
ATOM 1191 N N . ILE A 1 148 ? 3.800 -3.315 -1.142 1.00 98.69 148 ILE A N 1
ATOM 1192 C CA . ILE A 1 148 ? 4.636 -2.531 -0.238 1.00 98.69 148 ILE A CA 1
ATOM 1193 C C . ILE A 1 148 ? 3.847 -2.343 1.047 1.00 98.69 148 ILE A C 1
ATOM 1195 O O . ILE A 1 148 ? 2.760 -1.776 1.016 1.00 98.69 148 ILE A O 1
ATOM 1199 N N . GLN A 1 149 ? 4.387 -2.814 2.160 1.00 98.56 149 GLN A N 1
ATOM 1200 C CA . GLN A 1 149 ? 3.770 -2.691 3.470 1.00 98.56 149 GLN A CA 1
ATOM 1201 C C . GLN A 1 149 ? 4.573 -1.705 4.314 1.00 98.56 149 GLN A C 1
ATOM 1203 O O . GLN A 1 149 ? 5.768 -1.895 4.536 1.00 98.56 149 GLN A O 1
ATOM 1208 N N . LEU A 1 150 ? 3.912 -0.643 4.756 1.00 98.12 150 LEU A N 1
ATOM 1209 C CA . LEU A 1 150 ? 4.491 0.419 5.567 1.00 98.12 150 LEU A CA 1
ATOM 1210 C C . LEU A 1 150 ? 4.180 0.158 7.037 1.00 98.12 150 LEU A C 1
ATOM 1212 O O . LEU A 1 150 ? 3.016 -0.025 7.398 1.00 98.12 150 LEU A O 1
ATOM 1216 N N . PHE A 1 151 ? 5.210 0.166 7.875 1.00 97.38 151 PHE A N 1
ATOM 1217 C CA . PHE A 1 151 ? 5.099 0.123 9.327 1.00 97.38 151 PHE A CA 1
ATOM 1218 C C . PHE A 1 151 ? 5.452 1.494 9.894 1.00 97.38 151 PHE A C 1
ATOM 1220 O O . PHE A 1 151 ? 6.419 2.120 9.457 1.00 97.38 151 PHE A O 1
ATOM 1227 N N . PHE A 1 152 ? 4.662 1.953 10.857 1.00 96.19 152 PHE A N 1
ATOM 1228 C CA . PHE A 1 152 ? 4.768 3.296 11.411 1.00 96.19 152 PHE A CA 1
ATOM 1229 C C . PHE A 1 152 ? 5.302 3.275 12.843 1.00 96.19 152 PHE A C 1
ATOM 1231 O O . PHE A 1 152 ? 5.327 2.229 13.499 1.00 96.19 152 PHE A O 1
ATOM 1238 N N . VAL A 1 153 ? 5.731 4.443 13.314 1.00 94.12 153 VAL A N 1
ATOM 1239 C CA . VAL A 1 153 ? 5.932 4.716 14.747 1.00 94.12 153 VAL A CA 1
ATOM 1240 C C . VAL A 1 153 ? 4.611 4.570 15.510 1.00 94.12 153 VAL A C 1
ATOM 1242 O O . VAL A 1 153 ? 3.533 4.666 14.913 1.00 94.12 153 VAL A O 1
ATOM 1245 N N . ASP A 1 154 ? 4.690 4.332 16.819 1.00 92.94 154 ASP A N 1
ATOM 1246 C CA . ASP A 1 154 ? 3.531 4.042 17.673 1.00 92.94 154 ASP A CA 1
ATOM 1247 C C . ASP A 1 154 ? 2.649 2.931 17.072 1.00 92.94 154 ASP A C 1
ATOM 1249 O O . ASP A 1 154 ? 1.498 3.121 16.664 1.00 92.94 154 ASP A O 1
ATOM 1253 N N . LYS A 1 155 ? 3.222 1.726 16.987 1.00 89.19 155 LYS A N 1
ATOM 1254 C CA . LYS A 1 155 ? 2.565 0.540 16.409 1.00 89.19 155 LYS A CA 1
ATOM 1255 C C . LYS A 1 155 ? 1.244 0.184 17.107 1.00 89.19 155 LYS A C 1
ATOM 1257 O O . LYS A 1 155 ? 0.422 -0.535 16.539 1.00 89.19 155 LYS A O 1
ATOM 1262 N N . ARG A 1 156 ? 1.044 0.648 18.345 1.00 90.69 156 ARG A N 1
ATOM 1263 C CA . ARG A 1 156 ? -0.195 0.426 19.100 1.00 90.69 156 ARG A CA 1
ATOM 1264 C C . ARG A 1 156 ? -1.351 1.210 18.484 1.00 90.69 156 ARG A C 1
ATOM 1266 O O . ARG A 1 156 ? -2.445 0.663 18.379 1.00 90.69 156 ARG A O 1
ATOM 1273 N N . ARG A 1 157 ? -1.098 2.443 18.033 1.00 90.44 157 ARG A N 1
ATOM 1274 C CA . ARG A 1 157 ? -2.105 3.306 17.396 1.00 90.44 157 ARG A CA 1
ATOM 1275 C C . ARG A 1 157 ? -2.158 3.150 15.879 1.00 90.44 157 ARG A C 1
ATOM 1277 O O . ARG A 1 157 ? -3.242 3.132 15.298 1.00 90.44 157 ARG A O 1
ATOM 1284 N N . ASN A 1 158 ? -1.006 3.003 15.229 1.00 92.94 158 ASN A N 1
ATOM 1285 C CA . ASN A 1 158 ? -0.904 3.020 13.772 1.00 92.94 158 ASN A CA 1
ATOM 1286 C C . ASN A 1 158 ? -0.753 1.607 13.197 1.00 92.94 158 ASN A C 1
ATOM 1288 O O . ASN A 1 158 ? 0.287 0.955 13.323 1.00 92.94 158 ASN A O 1
ATOM 1292 N N . LYS A 1 159 ? -1.797 1.133 12.509 1.00 93.06 159 LYS A N 1
ATOM 1293 C CA . LYS A 1 159 ? -1.753 -0.142 11.778 1.00 93.06 159 LYS A CA 1
ATOM 1294 C C . LYS A 1 159 ? -0.893 -0.023 10.522 1.00 93.06 159 LYS A C 1
ATOM 1296 O O . LYS A 1 159 ? -0.862 1.022 9.878 1.00 93.06 159 LYS A O 1
ATOM 1301 N N . ALA A 1 160 ? -0.250 -1.127 10.144 1.00 96.12 160 ALA A N 1
ATOM 1302 C CA . ALA A 1 160 ? 0.507 -1.192 8.900 1.00 96.12 160 ALA A CA 1
ATOM 1303 C C . ALA A 1 160 ? -0.402 -0.969 7.680 1.00 96.12 160 ALA A C 1
ATOM 1305 O O . ALA A 1 160 ? -1.546 -1.432 7.654 1.00 96.12 160 ALA A O 1
ATOM 1306 N N . VAL A 1 161 ? 0.124 -0.288 6.663 1.00 97.19 161 VAL A N 1
ATOM 1307 C CA . VAL A 1 161 ? -0.608 0.053 5.434 1.00 97.19 161 VAL A CA 1
ATOM 1308 C C . VAL A 1 161 ? 0.002 -0.682 4.248 1.00 97.19 161 VAL A C 1
ATOM 1310 O O . VAL A 1 161 ? 1.197 -0.566 3.996 1.00 97.19 161 VAL A O 1
ATOM 1313 N N . ASP A 1 162 ? -0.831 -1.409 3.503 1.00 97.62 162 ASP A N 1
ATOM 1314 C CA . ASP A 1 162 ? -0.445 -2.073 2.256 1.00 97.62 162 ASP A CA 1
ATOM 1315 C C . ASP A 1 162 ? -0.756 -1.196 1.035 1.00 97.62 162 ASP A C 1
ATOM 1317 O O . ASP A 1 162 ? -1.863 -0.679 0.871 1.00 97.62 162 ASP A O 1
ATOM 1321 N N . LEU A 1 163 ? 0.215 -1.094 0.134 1.00 96.56 163 LEU A N 1
ATOM 1322 C CA . LEU A 1 163 ? 0.149 -0.389 -1.141 1.00 96.56 163 LEU A CA 1
ATOM 1323 C C . LEU A 1 163 ? 0.594 -1.332 -2.260 1.00 96.56 163 LEU A C 1
ATOM 1325 O O . LEU A 1 163 ? 1.406 -2.227 -2.044 1.00 96.56 163 LEU A O 1
ATOM 1329 N N . ILE A 1 164 ? 0.084 -1.131 -3.473 1.00 98.00 164 ILE A N 1
ATOM 1330 C CA . ILE A 1 164 ? 0.513 -1.894 -4.651 1.00 98.00 164 ILE A CA 1
ATOM 1331 C C . ILE A 1 164 ? 1.083 -0.921 -5.677 1.00 98.00 164 ILE A C 1
ATOM 1333 O O . ILE A 1 164 ? 0.382 -0.014 -6.131 1.00 98.00 164 ILE A O 1
ATOM 1337 N N . HIS A 1 165 ? 2.342 -1.135 -6.056 1.00 98.25 165 HIS A N 1
ATOM 1338 C CA . HIS A 1 165 ? 3.019 -0.410 -7.128 1.00 98.25 165 HIS A CA 1
ATOM 1339 C C . HIS A 1 165 ? 3.269 -1.349 -8.304 1.00 98.25 165 HIS A C 1
ATOM 1341 O O . HIS A 1 165 ? 3.906 -2.388 -8.146 1.00 98.25 165 HIS A O 1
ATOM 1347 N N . HIS A 1 166 ? 2.781 -1.003 -9.492 1.00 98.12 166 HIS A N 1
ATOM 1348 C CA . HIS A 1 166 ? 3.080 -1.776 -10.697 1.00 98.12 166 HIS A CA 1
ATOM 1349 C C . HIS A 1 166 ? 4.474 -1.396 -11.199 1.00 98.12 166 HIS A C 1
ATOM 1351 O O . HIS A 1 166 ? 4.656 -0.298 -11.720 1.00 98.12 166 HIS A O 1
ATOM 1357 N N . LEU A 1 167 ? 5.449 -2.296 -11.036 1.00 98.50 167 LEU A N 1
ATOM 1358 C CA . LEU A 1 167 ? 6.822 -2.074 -11.483 1.00 98.50 167 LEU A CA 1
ATOM 1359 C C . LEU A 1 167 ? 6.851 -1.867 -13.001 1.00 98.50 167 LEU A C 1
ATOM 1361 O O . LEU A 1 167 ? 6.392 -2.737 -13.738 1.00 98.50 167 LEU A O 1
ATOM 1365 N N . LYS A 1 168 ? 7.417 -0.745 -13.451 1.00 98.06 168 LYS A N 1
ATOM 1366 C CA . LYS A 1 168 ? 7.593 -0.425 -14.874 1.00 98.06 168 LYS A CA 1
ATOM 1367 C C . LYS A 1 168 ? 9.056 -0.466 -15.285 1.00 98.06 168 LYS A C 1
ATOM 1369 O O . LYS A 1 168 ? 9.893 0.150 -14.621 1.00 98.06 168 LYS A O 1
ATOM 1374 N N . LEU A 1 169 ? 9.367 -1.203 -16.348 1.00 97.81 169 LEU A N 1
ATOM 1375 C CA . LEU A 1 169 ? 10.736 -1.378 -16.836 1.00 97.81 169 LEU A CA 1
ATOM 1376 C C . LEU A 1 169 ? 11.020 -0.480 -18.048 1.00 97.81 169 LEU A C 1
ATOM 1378 O O . LEU A 1 169 ? 10.129 -0.133 -18.817 1.00 97.81 169 LEU A O 1
ATOM 1382 N N . ASP A 1 170 ? 12.283 -0.090 -18.194 1.00 94.69 170 ASP A N 1
ATOM 1383 C CA . ASP A 1 170 ? 12.795 0.740 -19.282 1.00 94.69 170 ASP A CA 1
ATOM 1384 C C . ASP A 1 170 ? 12.642 0.029 -20.635 1.00 94.69 170 ASP A C 1
ATOM 1386 O O . ASP A 1 170 ? 13.319 -0.949 -20.922 1.00 94.69 170 ASP A O 1
ATOM 1390 N N . ASN A 1 171 ? 11.797 0.558 -21.513 1.00 93.00 171 ASN A N 1
ATOM 1391 C CA . ASN A 1 171 ? 11.622 0.026 -22.864 1.00 93.00 171 ASN A CA 1
ATOM 1392 C C . ASN A 1 171 ? 12.504 0.719 -23.920 1.00 93.00 171 ASN A C 1
ATOM 1394 O O . ASN A 1 171 ? 12.484 0.320 -25.084 1.00 93.00 171 ASN A O 1
ATOM 1398 N N . SER A 1 172 ? 13.289 1.736 -23.546 1.00 92.38 172 SER A N 1
ATOM 1399 C CA . SER A 1 172 ? 14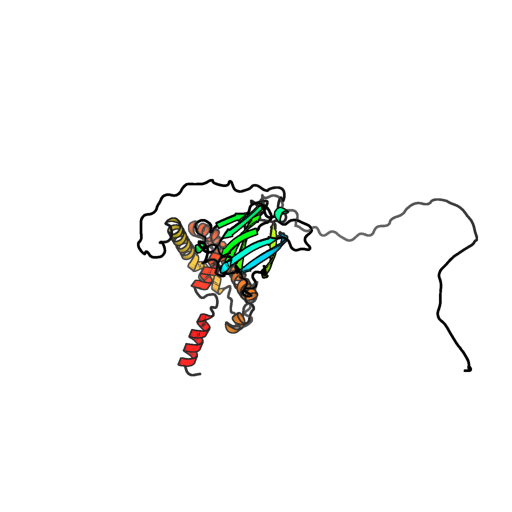.145 2.486 -24.476 1.00 92.38 172 SER A CA 1
ATOM 1400 C C . SER A 1 172 ? 15.387 1.705 -24.895 1.00 92.38 172 SER A C 1
ATOM 1402 O O . SER A 1 172 ? 16.002 2.028 -25.907 1.00 92.38 172 SER A O 1
ATOM 1404 N N . HIS A 1 173 ? 15.782 0.705 -24.096 1.00 91.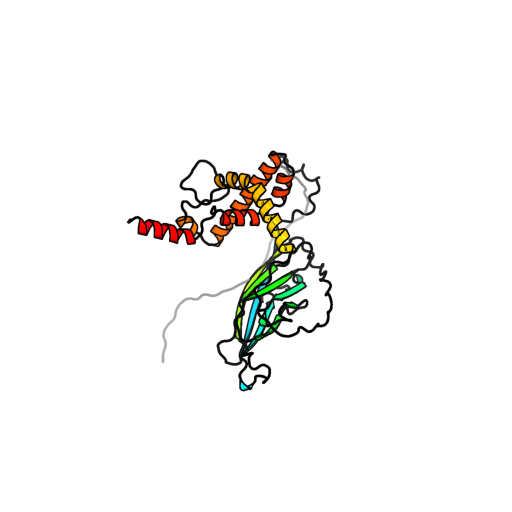69 173 HIS A N 1
ATOM 1405 C CA . HIS A 1 173 ? 17.001 -0.088 -24.279 1.00 91.69 173 HIS A CA 1
ATOM 1406 C C . HIS A 1 173 ? 18.292 0.752 -24.350 1.00 91.69 173 HIS A C 1
ATOM 1408 O O . HIS A 1 173 ? 19.343 0.265 -24.763 1.00 91.69 173 HIS A O 1
ATOM 1414 N N . SER A 1 174 ? 18.246 2.011 -23.902 1.00 91.31 174 SER A N 1
ATOM 1415 C CA . SER A 1 174 ? 19.365 2.957 -23.996 1.00 91.31 174 SER A CA 1
ATOM 1416 C C . SER A 1 174 ? 20.502 2.670 -23.007 1.00 91.31 174 SER A C 1
ATOM 1418 O O . SER A 1 174 ? 21.577 3.265 -23.095 1.00 91.31 174 SER A O 1
ATOM 1420 N N . GLY A 1 175 ? 20.259 1.804 -22.018 1.00 91.50 175 GLY A N 1
ATOM 1421 C CA . GLY A 1 175 ? 21.174 1.532 -20.909 1.00 91.50 175 GLY A CA 1
ATOM 1422 C C . GLY A 1 175 ? 21.239 2.645 -19.858 1.00 91.50 175 GLY A C 1
ATOM 1423 O O . GLY A 1 175 ? 21.954 2.511 -18.859 1.00 91.50 175 GLY A O 1
ATOM 1424 N N . ARG A 1 176 ? 20.495 3.739 -20.059 1.00 93.88 176 ARG A N 1
ATOM 1425 C CA . ARG A 1 176 ? 20.343 4.823 -19.086 1.00 93.88 176 ARG A CA 1
ATOM 1426 C C . ARG A 1 176 ? 19.308 4.433 -18.038 1.00 93.88 176 ARG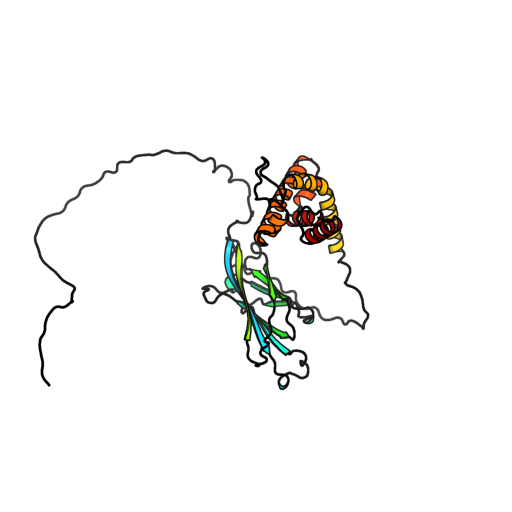 A C 1
ATOM 1428 O O . ARG A 1 176 ? 18.423 3.624 -18.287 1.00 93.88 176 ARG A O 1
ATOM 1435 N N . GLN A 1 177 ? 19.429 5.014 -16.849 1.00 96.56 177 GLN A N 1
ATOM 1436 C CA . GLN A 1 177 ? 18.403 4.859 -15.828 1.00 96.56 177 GLN A CA 1
ATOM 1437 C C . GLN A 1 177 ? 17.238 5.797 -16.139 1.00 96.56 177 GLN A C 1
ATOM 1439 O O . GLN A 1 177 ? 17.435 7.010 -16.182 1.00 96.56 177 GLN A O 1
ATOM 1444 N N . LEU A 1 178 ? 16.048 5.234 -16.328 1.00 96.62 178 LEU A N 1
ATOM 1445 C CA . LEU A 1 178 ? 14.816 5.963 -16.608 1.00 96.62 178 LEU A CA 1
ATOM 1446 C C . LEU A 1 178 ? 13.778 5.738 -15.504 1.00 96.62 178 LEU A C 1
ATOM 1448 O O . LEU A 1 178 ? 13.770 4.701 -14.832 1.00 96.62 178 LEU A O 1
ATOM 1452 N N . LEU A 1 179 ? 12.902 6.726 -15.323 1.00 97.50 179 LEU A N 1
ATOM 1453 C CA . LEU A 1 179 ? 11.730 6.628 -14.458 1.00 97.50 179 LEU A CA 1
ATOM 1454 C C . LEU A 1 179 ? 10.728 5.653 -15.080 1.00 97.50 179 LEU A C 1
ATOM 1456 O O . LEU A 1 179 ? 10.352 5.810 -16.238 1.00 97.50 179 LEU A O 1
ATOM 1460 N N . GLY A 1 180 ? 10.311 4.647 -14.313 1.00 95.75 180 GLY A N 1
ATOM 1461 C CA . GLY A 1 180 ? 9.262 3.722 -14.729 1.00 95.75 180 GLY A CA 1
ATOM 1462 C C . GLY A 1 180 ? 7.880 4.297 -14.433 1.00 95.75 180 GLY A C 1
ATOM 1463 O O . GLY A 1 180 ? 7.058 4.473 -15.327 1.00 95.75 180 GLY A O 1
ATOM 1464 N N . GLY A 1 181 ? 7.631 4.608 -13.163 1.00 93.62 181 GLY A N 1
ATOM 1465 C CA . GLY A 1 181 ? 6.397 5.238 -12.711 1.00 93.62 181 GLY A CA 1
ATOM 1466 C C . GLY A 1 181 ? 6.470 5.610 -11.237 1.00 93.62 181 GLY A C 1
ATOM 1467 O O . GLY A 1 181 ? 7.207 4.985 -10.472 1.00 93.62 181 GLY A O 1
ATOM 1468 N N . GLU A 1 182 ? 5.693 6.614 -10.843 1.00 96.12 182 GLU A N 1
ATOM 1469 C CA . GLU A 1 182 ? 5.606 7.090 -9.464 1.00 96.12 182 GLU A CA 1
ATOM 1470 C C . GLU A 1 182 ? 4.189 7.542 -9.104 1.00 96.12 182 GLU A C 1
ATOM 1472 O O . GLU A 1 182 ? 3.371 7.856 -9.973 1.00 96.12 182 GLU A O 1
ATOM 1477 N N . ARG A 1 183 ? 3.889 7.550 -7.805 1.00 95.25 183 ARG A N 1
ATOM 1478 C CA . ARG A 1 183 ? 2.607 7.984 -7.261 1.00 95.25 183 ARG A CA 1
ATOM 1479 C C . ARG A 1 183 ? 2.785 8.651 -5.902 1.00 95.25 183 ARG A C 1
ATOM 1481 O O . ARG A 1 183 ? 3.375 8.064 -4.997 1.00 95.25 183 ARG A O 1
ATOM 1488 N N . SER A 1 184 ? 2.167 9.818 -5.742 1.00 95.81 184 SER A N 1
ATOM 1489 C CA . SER A 1 184 ? 1.980 10.469 -4.442 1.00 95.81 184 SER A CA 1
ATOM 1490 C C . SER A 1 184 ? 0.813 9.840 -3.681 1.00 95.81 184 SER A C 1
ATOM 1492 O O . SER A 1 184 ? -0.267 9.622 -4.241 1.00 95.81 184 SER A O 1
ATOM 1494 N N . ILE A 1 185 ? 1.030 9.531 -2.407 1.00 95.75 185 ILE A N 1
ATOM 1495 C CA . ILE A 1 185 ? 0.083 8.837 -1.534 1.00 95.75 185 ILE A CA 1
ATOM 1496 C C . ILE A 1 185 ? -0.025 9.618 -0.224 1.00 95.75 185 ILE A C 1
ATOM 1498 O O . ILE A 1 185 ? 0.987 9.969 0.379 1.00 95.75 185 ILE A O 1
ATOM 1502 N N . GLU A 1 186 ? -1.258 9.892 0.199 1.00 95.06 186 GLU A N 1
ATOM 1503 C CA . GLU A 1 186 ? -1.563 10.461 1.513 1.00 95.06 186 GLU A CA 1
ATOM 1504 C C . GLU A 1 186 ? -1.749 9.317 2.522 1.00 95.06 186 GLU A C 1
ATOM 1506 O O . GLU A 1 186 ? -2.490 8.366 2.272 1.00 95.06 186 GLU A O 1
ATOM 1511 N N . ILE A 1 187 ? -1.042 9.406 3.641 1.00 95.00 187 ILE A N 1
ATOM 1512 C CA . ILE A 1 187 ? -1.068 8.496 4.781 1.00 95.00 187 ILE A CA 1
ATOM 1513 C C . ILE A 1 187 ? -1.743 9.218 5.942 1.00 95.00 187 ILE A C 1
ATOM 1515 O O . ILE A 1 187 ? -1.411 10.364 6.247 1.00 95.00 187 ILE A O 1
ATOM 1519 N N . GLU A 1 188 ? -2.664 8.533 6.606 1.00 94.12 188 GLU A N 1
ATOM 1520 C CA . GLU A 1 188 ? -3.336 9.021 7.806 1.00 94.12 188 GLU A CA 1
ATOM 1521 C C . GLU A 1 188 ? -2.751 8.307 9.027 1.00 94.12 188 GLU A C 1
ATOM 1523 O O . GLU A 1 188 ? -2.780 7.080 9.107 1.00 94.12 188 GLU A O 1
ATOM 1528 N N . LEU A 1 189 ? -2.202 9.081 9.961 1.00 93.75 189 LEU A N 1
ATOM 1529 C CA . LEU A 1 189 ? -1.717 8.609 11.258 1.00 93.75 189 LEU A CA 1
ATOM 1530 C C . LEU A 1 189 ? -2.664 9.076 12.359 1.00 93.75 189 LEU A C 1
ATOM 1532 O O . LEU A 1 189 ? -3.299 10.124 12.227 1.00 93.75 189 LEU A O 1
ATOM 1536 N N . ASP A 1 190 ? -2.743 8.340 13.461 1.00 93.25 190 ASP A N 1
ATOM 1537 C CA . ASP A 1 190 ? -3.545 8.745 14.615 1.00 93.25 190 ASP A CA 1
ATOM 1538 C C . ASP A 1 190 ? -3.079 10.117 15.142 1.00 93.25 190 ASP A C 1
ATOM 1540 O O . ASP A 1 190 ? -1.877 10.389 15.223 1.00 93.25 190 ASP A O 1
ATOM 1544 N N . ARG A 1 191 ? -4.007 11.014 15.501 1.00 92.75 191 ARG A N 1
ATOM 1545 C CA . ARG A 1 191 ? -3.657 12.358 16.003 1.00 92.75 191 ARG A CA 1
ATOM 1546 C C . ARG A 1 191 ? -2.800 12.332 17.267 1.00 92.75 191 ARG A C 1
ATOM 1548 O O . ARG A 1 191 ? -2.067 13.286 17.519 1.00 92.75 191 ARG A O 1
ATOM 1555 N N . ASN A 1 192 ? -2.900 11.269 18.050 1.00 91.56 192 ASN A N 1
ATOM 1556 C CA . ASN A 1 192 ? -2.179 11.066 19.293 1.00 91.56 192 ASN A CA 1
ATOM 1557 C C . ASN A 1 192 ? -0.955 10.151 19.107 1.00 91.56 192 ASN A C 1
ATOM 1559 O O . ASN A 1 192 ? -0.455 9.629 20.099 1.00 91.56 192 ASN A O 1
ATOM 1563 N N . THR A 1 193 ? -0.487 9.960 17.865 1.00 91.50 193 THR A N 1
ATOM 1564 C CA . THR A 1 193 ? 0.740 9.213 17.546 1.00 91.50 193 THR A CA 1
ATOM 1565 C C . THR A 1 193 ? 1.927 9.740 18.347 1.00 91.50 193 THR A C 1
ATOM 1567 O O . THR A 1 193 ? 2.286 10.916 18.231 1.00 91.50 193 THR A O 1
ATOM 1570 N N . ASP A 1 194 ? 2.575 8.856 19.103 1.00 91.00 194 ASP A N 1
ATOM 1571 C CA . ASP A 1 194 ? 3.876 9.143 19.698 1.00 91.00 194 ASP A CA 1
ATOM 1572 C C . ASP A 1 194 ? 5.006 8.902 18.685 1.00 91.00 194 ASP A C 1
ATOM 1574 O O . ASP A 1 194 ? 5.452 7.779 18.454 1.00 91.00 194 ASP A O 1
ATOM 1578 N N . PHE A 1 195 ? 5.512 9.983 18.090 1.00 90.69 195 PHE A N 1
ATOM 1579 C CA . PHE A 1 195 ? 6.615 9.925 17.125 1.00 90.69 195 PHE A CA 1
ATOM 1580 C C . PHE A 1 195 ? 7.966 9.513 17.737 1.00 90.69 195 PHE A C 1
ATOM 1582 O O . PHE A 1 195 ? 8.935 9.340 17.000 1.00 90.69 195 PHE A O 1
ATOM 1589 N N . LYS A 1 196 ? 8.059 9.358 19.065 1.00 88.12 196 LYS A N 1
ATOM 1590 C CA . LYS A 1 196 ? 9.257 8.844 19.743 1.00 88.12 196 LYS A CA 1
ATOM 1591 C C . LYS A 1 196 ? 9.209 7.332 19.967 1.00 88.12 196 LYS A C 1
ATOM 1593 O O . LYS A 1 196 ? 10.259 6.739 20.207 1.00 88.12 196 LYS A O 1
ATOM 1598 N N . ASP A 1 197 ? 8.033 6.706 19.882 1.00 83.81 197 ASP A N 1
ATOM 1599 C CA . ASP A 1 197 ? 7.882 5.259 20.050 1.00 83.81 197 ASP A CA 1
ATOM 1600 C C . ASP A 1 197 ? 8.253 4.521 18.755 1.00 83.81 197 ASP A C 1
ATOM 1602 O O . ASP A 1 197 ? 7.436 4.326 17.849 1.00 83.81 197 ASP A O 1
ATOM 1606 N N . THR A 1 198 ? 9.517 4.107 18.668 1.00 76.88 198 THR A N 1
ATOM 1607 C CA . THR A 1 198 ? 10.070 3.366 17.528 1.00 76.88 198 THR A CA 1
ATOM 1608 C C . THR A 1 198 ? 10.100 1.855 17.734 1.00 76.88 198 THR A C 1
ATOM 1610 O O . THR A 1 198 ? 10.718 1.182 16.913 1.00 76.88 198 THR A O 1
ATOM 1613 N N . ASN A 1 199 ? 9.456 1.309 18.782 1.00 71.44 199 ASN A N 1
ATOM 1614 C CA . ASN A 1 199 ? 9.547 -0.110 19.157 1.00 71.44 199 ASN A CA 1
ATOM 1615 C C . ASN A 1 199 ? 9.460 -1.053 17.937 1.00 71.44 199 ASN A C 1
ATOM 1617 O O . ASN A 1 199 ? 8.389 -1.310 17.374 1.00 71.44 199 ASN A O 1
ATOM 1621 N N . THR A 1 200 ? 10.626 -1.556 17.529 1.00 53.62 200 THR A N 1
ATOM 1622 C CA . THR A 1 200 ? 10.845 -2.359 16.328 1.00 53.62 200 THR A CA 1
ATOM 1623 C C . THR A 1 200 ? 10.530 -3.827 16.600 1.00 53.62 200 THR A C 1
ATOM 1625 O O . THR A 1 200 ? 10.667 -4.333 17.713 1.00 53.62 200 THR A O 1
ATOM 1628 N N . ILE A 1 201 ? 10.080 -4.535 15.565 1.00 50.91 201 ILE A N 1
ATOM 1629 C CA . ILE A 1 201 ? 9.842 -5.984 15.596 1.00 50.91 201 ILE A CA 1
ATOM 1630 C C . ILE A 1 201 ? 11.147 -6.698 16.014 1.00 50.91 201 ILE A C 1
ATOM 1632 O O . ILE A 1 201 ? 12.188 -6.386 15.434 1.00 50.91 201 ILE A O 1
ATOM 1636 N N . PRO A 1 202 ? 11.129 -7.674 16.945 1.00 38.16 202 PRO A N 1
ATOM 1637 C CA . PRO A 1 202 ? 12.266 -8.565 17.145 1.00 38.16 202 PRO A CA 1
ATOM 1638 C C . PRO A 1 202 ? 12.521 -9.348 15.853 1.00 38.16 202 PRO A C 1
ATOM 1640 O O . PRO A 1 202 ? 11.672 -10.120 15.406 1.00 38.16 202 PRO A O 1
ATOM 1643 N N . SER A 1 203 ? 13.677 -9.113 15.237 1.00 35.09 203 SER A N 1
ATOM 1644 C CA . SER A 1 203 ? 14.151 -9.863 14.077 1.00 35.09 203 SER A CA 1
ATOM 1645 C C . SER A 1 203 ? 14.436 -11.303 14.515 1.00 35.09 203 SER A C 1
ATOM 1647 O O . SER A 1 203 ? 15.402 -11.550 15.237 1.00 35.09 203 SER A O 1
ATOM 1649 N N . ALA A 1 204 ? 13.567 -12.248 14.152 1.00 37.41 204 ALA A N 1
ATOM 1650 C CA . ALA A 1 204 ? 13.831 -13.667 14.357 1.00 37.41 204 ALA A CA 1
ATOM 1651 C C . ALA A 1 204 ? 14.837 -14.133 13.296 1.00 37.41 204 ALA A C 1
ATOM 1653 O O . ALA A 1 204 ? 14.584 -14.080 12.093 1.00 37.41 204 ALA A O 1
ATOM 1654 N N . VAL A 1 205 ? 16.006 -14.510 13.798 1.00 37.81 205 VAL A N 1
ATOM 1655 C CA . VAL A 1 205 ? 17.208 -14.925 13.084 1.00 37.81 205 VAL A CA 1
ATOM 1656 C C . VAL A 1 205 ? 17.019 -16.315 12.473 1.00 37.81 205 VAL A C 1
ATOM 1658 O O . VAL A 1 205 ? 16.374 -17.170 13.067 1.00 37.81 205 VAL A O 1
ATOM 1661 N N . ALA A 1 206 ? 17.604 -16.461 11.282 1.00 36.09 206 ALA A N 1
ATOM 1662 C CA . ALA A 1 206 ? 18.026 -17.660 10.560 1.00 36.09 206 ALA A CA 1
ATOM 1663 C C . ALA A 1 206 ? 17.610 -19.031 11.114 1.00 36.09 206 ALA A C 1
ATOM 1665 O O . ALA A 1 206 ? 18.035 -19.422 12.198 1.00 36.09 206 ALA A O 1
ATOM 1666 N N . ASP A 1 207 ? 16.966 -19.822 10.253 1.00 30.34 207 ASP A N 1
ATOM 1667 C CA . ASP A 1 207 ? 17.179 -21.262 10.280 1.00 30.34 207 ASP A CA 1
ATOM 1668 C C . ASP A 1 207 ? 17.548 -21.796 8.891 1.00 30.34 207 ASP A C 1
ATOM 1670 O O . ASP A 1 207 ? 17.155 -21.263 7.849 1.00 30.34 207 ASP A O 1
ATOM 1674 N N . THR A 1 208 ? 18.426 -22.786 8.926 1.00 30.98 208 THR A N 1
ATOM 1675 C CA . THR A 1 208 ? 19.306 -23.249 7.846 1.00 30.98 208 THR A CA 1
ATOM 1676 C C . THR A 1 208 ? 18.577 -24.267 6.944 1.00 30.98 208 THR A C 1
ATOM 1678 O O . THR A 1 208 ? 17.651 -24.928 7.411 1.00 30.98 208 THR A O 1
ATOM 1681 N N . PRO A 1 209 ? 18.942 -24.419 5.651 1.00 36.38 209 PRO A N 1
ATOM 1682 C CA . PRO A 1 209 ? 18.163 -25.205 4.688 1.00 36.38 209 PRO A CA 1
ATOM 1683 C C . PRO A 1 209 ? 18.201 -26.718 4.950 1.00 36.38 209 PRO A C 1
ATOM 1685 O O . PRO A 1 209 ? 19.279 -27.302 5.047 1.00 36.38 209 PRO A O 1
ATOM 1688 N N . GLN A 1 210 ? 17.031 -27.363 4.948 1.00 32.81 210 GLN A N 1
ATOM 1689 C CA . GLN A 1 210 ? 16.903 -28.788 4.634 1.00 32.81 210 GLN A CA 1
ATOM 1690 C C . GLN A 1 210 ? 16.629 -28.955 3.133 1.00 32.81 210 GLN A C 1
ATOM 1692 O O . GLN A 1 210 ? 15.775 -28.273 2.563 1.00 32.81 210 GLN A O 1
ATOM 1697 N N . GLU A 1 211 ? 17.391 -29.847 2.499 1.00 31.44 211 GLU A N 1
ATOM 1698 C CA . GLU A 1 211 ? 17.219 -30.279 1.110 1.00 31.44 211 GLU A CA 1
ATOM 1699 C C . GLU A 1 211 ? 15.815 -30.854 0.860 1.00 31.44 211 GLU A C 1
ATOM 1701 O O . GLU A 1 211 ? 15.308 -31.605 1.696 1.00 31.44 211 GLU A O 1
ATOM 1706 N N . PRO A 1 212 ? 15.229 -30.627 -0.329 1.00 35.50 212 PRO A N 1
ATOM 1707 C CA . PRO A 1 212 ? 14.213 -31.514 -0.858 1.00 35.50 212 PRO A CA 1
ATOM 1708 C C . PRO A 1 212 ? 14.711 -32.262 -2.096 1.00 35.50 212 PRO A C 1
ATOM 1710 O O . PRO A 1 212 ? 15.208 -31.705 -3.078 1.00 35.50 212 PRO A O 1
ATOM 1713 N N . THR A 1 213 ? 14.509 -33.567 -2.020 1.00 28.36 213 THR A N 1
ATOM 1714 C CA . THR A 1 213 ? 14.534 -34.537 -3.100 1.00 28.36 213 THR A CA 1
ATOM 1715 C C . THR A 1 213 ? 13.521 -34.207 -4.206 1.00 28.36 213 THR A C 1
ATOM 1717 O O . THR A 1 213 ? 12.388 -33.805 -3.966 1.00 28.36 213 THR A O 1
ATOM 1720 N N . SER A 1 214 ? 13.997 -34.412 -5.435 1.00 27.98 214 SER A N 1
ATOM 1721 C CA . SER A 1 214 ? 13.322 -34.623 -6.723 1.00 27.98 214 SER A CA 1
ATOM 1722 C C . SER A 1 214 ? 11.782 -34.748 -6.771 1.00 27.98 214 SER A C 1
ATOM 1724 O O . SER A 1 214 ? 11.224 -35.723 -6.284 1.00 27.98 214 SER A O 1
ATOM 1726 N N . ASN A 1 215 ? 11.179 -33.836 -7.550 1.00 32.38 215 ASN A N 1
ATOM 1727 C CA . ASN A 1 215 ? 10.031 -33.952 -8.474 1.00 32.38 215 ASN A CA 1
ATOM 1728 C C . ASN A 1 215 ? 8.849 -34.887 -8.138 1.00 32.38 215 ASN A C 1
ATOM 1730 O O . ASN A 1 215 ? 8.996 -36.103 -8.231 1.00 32.38 215 ASN A O 1
ATOM 1734 N N . GLN A 1 216 ? 7.641 -34.306 -8.044 1.00 31.81 216 GLN A N 1
ATOM 1735 C CA . GLN A 1 216 ? 6.525 -34.529 -8.991 1.00 31.81 216 GLN A CA 1
ATOM 1736 C C . GLN A 1 216 ? 5.379 -33.509 -8.780 1.00 31.81 216 GLN A C 1
ATOM 1738 O O . GLN A 1 216 ? 5.263 -32.906 -7.719 1.00 31.81 216 GLN A O 1
ATOM 1743 N N . GLU A 1 217 ? 4.612 -33.258 -9.848 1.00 42.25 217 GLU A N 1
ATOM 1744 C CA . GLU A 1 217 ? 3.488 -32.312 -9.958 1.00 42.25 217 GLU A CA 1
ATOM 1745 C C . GLU A 1 217 ? 2.403 -32.511 -8.892 1.00 42.25 217 GLU A C 1
ATOM 1747 O O . GLU A 1 217 ? 1.865 -33.606 -8.774 1.00 42.25 217 GLU A O 1
ATOM 1752 N N . GLU A 1 218 ? 1.982 -31.435 -8.213 1.00 31.22 218 GLU A N 1
ATOM 1753 C CA . GLU A 1 218 ? 0.717 -31.451 -7.473 1.00 31.22 218 GLU A CA 1
ATOM 1754 C C . GLU A 1 218 ? 0.038 -30.074 -7.381 1.00 31.22 218 GLU A C 1
ATOM 1756 O O . GLU A 1 218 ? 0.665 -29.013 -7.378 1.00 31.22 218 GLU A O 1
ATOM 1761 N N . GLN A 1 219 ? -1.292 -30.146 -7.385 1.00 37.44 219 GLN A N 1
ATOM 1762 C CA . GLN A 1 219 ? -2.304 -29.091 -7.341 1.00 37.44 219 GLN A CA 1
ATOM 1763 C C . GLN A 1 219 ? -2.098 -28.054 -6.215 1.00 37.44 219 GLN A C 1
ATOM 1765 O O . GLN A 1 219 ? -1.368 -28.319 -5.261 1.00 37.44 219 GLN A O 1
ATOM 1770 N N . PRO A 1 220 ? -2.751 -26.868 -6.286 1.00 39.19 220 PRO A N 1
ATOM 1771 C CA . PRO A 1 220 ? -2.653 -25.864 -5.225 1.00 39.19 220 PRO A CA 1
ATOM 1772 C C . PRO A 1 220 ? -2.958 -26.486 -3.853 1.00 39.19 220 PRO A C 1
ATOM 1774 O O . PRO A 1 220 ? -3.907 -27.268 -3.748 1.00 39.19 220 PRO A O 1
ATOM 1777 N N . PRO A 1 221 ? -2.174 -26.150 -2.811 1.00 47.72 221 PRO A N 1
ATOM 1778 C CA . PRO A 1 221 ? -2.289 -26.802 -1.518 1.00 47.72 221 PRO A CA 1
ATOM 1779 C C . PRO A 1 221 ? -3.695 -26.594 -0.939 1.00 47.72 221 PRO A C 1
ATOM 1781 O O . PRO A 1 221 ? -4.260 -25.501 -1.077 1.00 47.72 221 PRO A O 1
ATOM 1784 N N . PRO A 1 222 ? -4.277 -27.618 -0.290 1.00 52.47 222 PRO A N 1
ATOM 1785 C CA . PRO A 1 222 ? -5.527 -27.455 0.430 1.00 52.47 222 PRO A CA 1
ATOM 1786 C C . PRO A 1 222 ? -5.358 -26.375 1.511 1.00 52.47 222 PRO A C 1
ATOM 1788 O O . PRO A 1 222 ? -4.282 -26.277 2.107 1.00 52.47 222 PRO A O 1
ATOM 17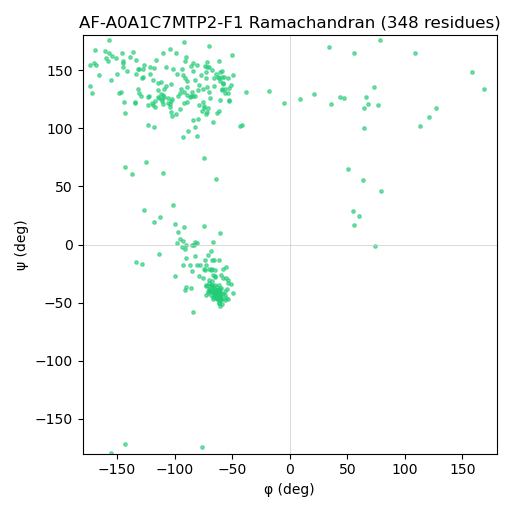91 N N . PRO A 1 223 ? -6.400 -25.564 1.778 1.00 49.19 223 PRO A N 1
ATOM 1792 C CA . PRO A 1 223 ? -6.345 -24.534 2.809 1.00 49.19 223 PRO A CA 1
ATOM 1793 C C . PRO A 1 223 ? -5.901 -25.152 4.134 1.00 49.19 223 PRO A C 1
ATOM 1795 O O . PRO A 1 223 ? -6.394 -26.220 4.515 1.00 49.19 223 PRO A O 1
ATOM 1798 N N . SER A 1 224 ? -4.966 -24.491 4.817 1.00 65.00 224 SER A N 1
ATOM 1799 C CA . SER A 1 224 ? -4.429 -24.909 6.114 1.00 65.00 224 SER A CA 1
ATOM 1800 C C . SER A 1 224 ? -5.574 -25.234 7.081 1.00 65.00 224 SER A C 1
ATOM 1802 O O . SER A 1 224 ? -6.625 -24.593 7.030 1.00 65.00 224 SER A O 1
ATOM 1804 N N . GLN A 1 225 ? -5.398 -26.211 7.977 1.00 63.25 225 GLN A N 1
ATOM 1805 C CA . GLN A 1 225 ? -6.455 -26.643 8.911 1.00 63.25 225 GLN A CA 1
ATOM 1806 C C . GLN A 1 225 ? -7.089 -25.463 9.680 1.00 63.25 225 GLN A C 1
ATOM 1808 O O . GLN A 1 225 ? -8.299 -25.438 9.891 1.00 63.25 225 GLN A O 1
ATOM 1813 N N . GLU A 1 226 ? -6.306 -24.429 9.996 1.00 59.59 226 GLU A N 1
ATOM 1814 C CA . GLU A 1 226 ? -6.785 -23.184 10.609 1.00 59.59 226 GLU A CA 1
ATOM 1815 C C . GLU A 1 226 ? -7.703 -22.352 9.693 1.00 59.59 226 GLU A C 1
ATOM 1817 O O . GLU A 1 226 ? -8.732 -21.850 10.149 1.00 59.59 226 GLU A O 1
ATOM 1822 N N . GLU A 1 227 ? -7.397 -22.241 8.396 1.00 59.84 227 GLU A N 1
ATOM 1823 C CA . GLU A 1 227 ? -8.237 -21.529 7.421 1.00 59.84 227 GLU A CA 1
ATOM 1824 C C . GLU A 1 227 ? -9.564 -22.261 7.179 1.00 59.84 227 GLU A C 1
ATOM 1826 O O . GLU A 1 227 ? -10.609 -21.623 7.022 1.00 59.84 227 GLU A O 1
ATOM 1831 N N . GLN A 1 228 ? -9.557 -23.599 7.207 1.00 65.88 228 GLN A N 1
ATOM 1832 C CA . GLN A 1 228 ? -10.781 -24.400 7.104 1.00 65.88 228 GLN A CA 1
ATOM 1833 C C . GLN A 1 228 ? -11.687 -24.211 8.324 1.00 65.88 228 GLN A C 1
ATOM 1835 O O . GLN A 1 228 ? -12.889 -23.983 8.166 1.00 65.88 228 GLN A O 1
ATOM 1840 N N . VAL A 1 229 ? -11.122 -24.235 9.536 1.00 69.06 229 VAL A N 1
ATOM 1841 C CA . VAL A 1 229 ? -11.880 -24.020 10.779 1.00 69.06 229 VAL A CA 1
ATOM 1842 C C . VAL A 1 229 ? -12.447 -22.596 10.839 1.00 69.06 229 VAL A C 1
ATOM 1844 O O . VAL A 1 229 ? -13.631 -22.422 11.137 1.00 69.06 229 VAL A O 1
ATOM 1847 N N . GLN A 1 230 ? -11.664 -21.576 10.469 1.00 72.62 230 GLN A N 1
ATOM 1848 C CA . GLN A 1 230 ? -12.137 -20.187 10.397 1.00 72.62 230 GLN A CA 1
ATOM 1849 C C . GLN A 1 230 ? -13.233 -19.999 9.335 1.00 72.62 230 GLN A C 1
ATOM 1851 O O . GLN A 1 230 ? -14.218 -19.298 9.579 1.00 72.62 230 GLN A O 1
ATOM 1856 N N . SER A 1 231 ? -13.107 -20.660 8.179 1.00 73.62 231 SER A N 1
ATOM 1857 C CA . SER A 1 231 ? -14.121 -20.650 7.116 1.00 73.62 231 SER A CA 1
ATOM 1858 C C . SER A 1 231 ? -15.440 -21.282 7.571 1.00 73.62 231 SER A C 1
ATOM 1860 O O . SER A 1 231 ? -16.511 -20.715 7.339 1.00 73.62 231 SER A O 1
ATOM 1862 N N . MET A 1 232 ? -15.385 -22.422 8.269 1.00 75.25 232 MET A N 1
ATOM 1863 C CA . MET A 1 232 ? -16.577 -23.078 8.815 1.00 75.25 232 MET A CA 1
ATOM 1864 C C . MET A 1 232 ? -17.254 -22.230 9.896 1.00 75.25 232 MET A C 1
ATOM 1866 O O . MET A 1 232 ? -18.466 -22.020 9.829 1.00 75.25 232 MET A O 1
ATOM 1870 N N . ALA A 1 233 ? -16.482 -21.667 10.831 1.00 80.25 233 ALA A N 1
ATOM 1871 C CA . ALA A 1 233 ? -17.010 -20.780 11.866 1.00 80.25 233 ALA A CA 1
ATOM 1872 C C . ALA A 1 233 ? -17.659 -19.517 11.266 1.00 80.25 233 ALA A C 1
ATOM 1874 O O . ALA A 1 233 ? -18.737 -19.102 11.696 1.00 80.25 233 ALA A O 1
ATOM 1875 N N . ALA A 1 234 ? -17.057 -18.933 10.223 1.00 80.06 234 ALA A N 1
ATOM 1876 C CA . ALA A 1 234 ? -17.624 -17.788 9.513 1.00 80.06 234 ALA A CA 1
ATOM 1877 C C . ALA A 1 234 ? -18.956 -18.129 8.822 1.00 80.06 234 ALA A C 1
ATOM 1879 O O . ALA A 1 234 ? -19.911 -17.354 8.923 1.00 80.06 234 ALA A O 1
ATOM 1880 N N . LYS A 1 235 ? -19.050 -19.297 8.169 1.00 84.31 235 LYS A N 1
ATOM 1881 C CA . LYS A 1 235 ? -20.293 -19.786 7.545 1.00 84.31 235 LYS A CA 1
ATOM 1882 C C . LYS A 1 235 ? -21.388 -20.037 8.580 1.00 84.31 235 LYS A C 1
ATOM 1884 O O . LYS A 1 235 ? -22.521 -19.606 8.380 1.00 84.31 235 LYS A O 1
ATOM 1889 N N . GLN A 1 236 ? -21.050 -20.669 9.703 1.00 86.50 236 GLN A N 1
ATOM 1890 C CA . GLN A 1 236 ? -21.995 -20.926 10.790 1.00 86.50 236 GLN A CA 1
ATOM 1891 C C . GLN A 1 236 ? -22.515 -19.619 11.404 1.00 86.50 236 GLN A C 1
ATOM 1893 O O . GLN A 1 236 ? -23.728 -19.440 11.520 1.00 86.50 236 GLN A O 1
ATOM 1898 N N . LYS A 1 237 ? -21.618 -18.667 11.704 1.00 90.19 237 LYS A N 1
ATOM 1899 C CA . LYS A 1 237 ? -21.973 -17.316 12.173 1.00 90.19 237 LYS A CA 1
ATOM 1900 C C . LYS A 1 237 ? -22.957 -16.633 11.221 1.00 90.19 237 LYS A C 1
ATOM 1902 O O . LYS A 1 237 ? -23.960 -16.077 11.659 1.00 90.19 237 LYS A O 1
ATOM 1907 N N . MET A 1 238 ? -22.688 -16.686 9.915 1.00 91.44 238 MET A N 1
ATOM 1908 C CA . MET A 1 238 ? -23.546 -16.042 8.920 1.00 91.44 238 MET A CA 1
ATOM 1909 C C . MET A 1 238 ? -24.904 -16.737 8.773 1.00 91.44 238 MET A C 1
ATOM 1911 O O . MET A 1 238 ? -25.919 -16.064 8.612 1.00 91.44 238 MET A O 1
ATOM 1915 N N . SER A 1 239 ? -24.938 -18.068 8.892 1.00 92.06 239 SER A N 1
ATOM 1916 C CA . SER A 1 239 ? -26.176 -18.853 8.867 1.00 92.06 239 SER A CA 1
ATOM 1917 C C . SER A 1 239 ? -27.118 -18.479 10.012 1.00 92.06 239 SER A C 1
ATOM 1919 O O . SER A 1 239 ? -28.318 -18.337 9.783 1.00 92.06 239 SER A O 1
ATOM 1921 N N . LEU A 1 240 ? -26.588 -18.274 11.223 1.00 93.44 240 LEU A N 1
ATOM 1922 C CA . LEU A 1 240 ? -27.375 -17.869 12.394 1.00 93.44 240 LEU A CA 1
ATOM 1923 C C . LEU A 1 240 ? -28.061 -16.509 12.192 1.00 93.44 240 LEU A C 1
ATOM 1925 O O . LEU A 1 240 ? -29.218 -16.325 12.559 1.00 93.44 240 LEU A O 1
ATOM 1929 N N . LEU A 1 241 ? -27.366 -15.562 11.559 1.00 94.62 241 LEU A N 1
ATOM 1930 C CA . LEU A 1 241 ? -27.846 -14.188 11.368 1.00 94.62 241 LEU A CA 1
ATOM 1931 C C . LEU A 1 241 ? -28.628 -13.986 10.060 1.00 94.62 241 LEU A C 1
ATOM 1933 O O . LEU A 1 241 ? -29.158 -12.900 9.815 1.00 94.62 241 LEU A O 1
ATOM 1937 N N . ASN A 1 242 ? -28.725 -15.017 9.216 1.00 94.12 242 ASN A N 1
ATOM 1938 C CA . ASN A 1 242 ? -29.268 -14.919 7.862 1.00 94.12 242 ASN A CA 1
ATOM 1939 C C . ASN A 1 242 ? -30.711 -14.384 7.830 1.00 94.12 242 ASN A C 1
ATOM 1941 O O . ASN A 1 242 ? -31.038 -13.519 7.017 1.00 94.12 242 ASN A O 1
ATOM 1945 N N . GLY A 1 243 ? -31.570 -14.846 8.745 1.00 92.62 243 GLY A N 1
ATOM 1946 C CA . GLY A 1 243 ? -32.956 -14.375 8.839 1.00 92.62 243 GLY A CA 1
ATOM 1947 C C . GLY A 1 243 ? -33.047 -12.873 9.130 1.00 92.62 243 GLY A C 1
ATOM 1948 O O . GLY A 1 243 ? -33.774 -12.140 8.460 1.00 92.62 243 GLY A O 1
ATOM 1949 N N . MET A 1 244 ? -32.231 -12.396 10.069 1.00 94.19 244 MET A N 1
ATOM 1950 C CA . MET A 1 244 ? -32.194 -10.991 10.479 1.00 94.19 244 MET A CA 1
ATOM 1951 C C . MET A 1 244 ? -31.610 -10.092 9.389 1.00 94.19 244 MET A C 1
ATOM 1953 O O . MET A 1 244 ? -32.100 -8.980 9.169 1.00 94.19 244 MET A O 1
ATOM 1957 N N . LEU A 1 245 ? -30.586 -10.578 8.683 1.00 95.62 245 LEU A N 1
ATOM 1958 C CA . LEU A 1 245 ? -29.992 -9.899 7.533 1.00 95.62 245 LEU A CA 1
ATOM 1959 C C . LEU A 1 245 ? -31.010 -9.763 6.393 1.00 95.62 245 LEU A C 1
ATOM 1961 O O . LEU A 1 245 ? -31.178 -8.669 5.852 1.00 95.62 245 LEU A O 1
ATOM 1965 N N . LYS A 1 246 ? -31.748 -10.837 6.084 1.00 94.56 246 LYS A N 1
ATOM 1966 C CA . LYS A 1 246 ? -32.796 -10.859 5.051 1.00 94.56 246 LYS A CA 1
ATOM 1967 C C . LYS A 1 246 ? -33.953 -9.907 5.354 1.00 94.56 246 LYS A C 1
ATOM 1969 O O . LYS A 1 246 ? -34.445 -9.238 4.452 1.00 94.56 246 LYS A O 1
ATOM 1974 N N . GLU A 1 247 ? -34.376 -9.805 6.608 1.00 92.62 247 GLU A N 1
ATOM 1975 C CA . GLU A 1 247 ? -35.423 -8.852 6.992 1.00 92.62 247 GLU A CA 1
ATOM 1976 C C . GLU A 1 247 ? -34.915 -7.398 6.947 1.00 92.62 247 GLU A C 1
ATOM 1978 O O . GLU A 1 247 ? -35.612 -6.486 6.501 1.00 92.62 247 GLU A O 1
ATOM 1983 N N . SER A 1 248 ? -33.678 -7.162 7.388 1.00 92.62 248 SER A N 1
ATOM 1984 C CA . SER A 1 248 ? -33.109 -5.810 7.470 1.00 92.62 248 SER A CA 1
ATOM 1985 C C . SER A 1 248 ? -32.763 -5.240 6.087 1.00 92.62 248 SER A C 1
ATOM 1987 O O . SER A 1 248 ? -32.967 -4.051 5.842 1.00 92.62 248 SER A O 1
ATOM 1989 N N . VAL A 1 249 ? -32.319 -6.075 5.136 1.00 94.19 249 VAL A N 1
ATOM 1990 C CA . VAL A 1 249 ? -31.954 -5.630 3.774 1.00 94.19 249 VAL A CA 1
ATOM 1991 C C . VAL A 1 249 ? -33.138 -5.095 2.973 1.00 94.19 249 VAL A C 1
ATOM 1993 O O . VAL A 1 249 ? -32.963 -4.189 2.162 1.00 94.19 249 VAL A O 1
ATOM 1996 N N . GLN A 1 250 ? -34.355 -5.562 3.256 1.00 90.44 250 GLN A N 1
ATOM 1997 C CA . GLN A 1 250 ? -35.575 -5.037 2.632 1.00 90.44 250 GLN A CA 1
ATOM 1998 C C . GLN A 1 250 ? -35.876 -3.592 3.059 1.00 90.44 250 GLN A C 1
ATOM 2000 O O . GLN A 1 250 ? -36.409 -2.811 2.274 1.00 90.44 250 GLN A O 1
ATOM 2005 N N . LYS A 1 251 ? -35.496 -3.213 4.286 1.00 90.06 251 LYS A N 1
ATOM 2006 C CA . LYS A 1 251 ? -35.688 -1.856 4.827 1.00 90.06 251 LYS A CA 1
ATOM 2007 C C . LYS A 1 251 ? -34.612 -0.879 4.343 1.00 90.06 251 LYS A C 1
ATOM 2009 O O . LYS A 1 251 ? -34.810 0.331 4.415 1.00 90.06 251 LYS A O 1
ATOM 2014 N N . LEU A 1 252 ? -33.488 -1.399 3.844 1.00 91.75 252 LEU A N 1
ATOM 2015 C CA . LEU A 1 252 ? -32.314 -0.642 3.411 1.00 91.75 252 LEU A CA 1
ATOM 2016 C C . LEU A 1 252 ? -31.941 -0.991 1.951 1.00 91.75 252 LEU A C 1
ATOM 2018 O O . LEU A 1 252 ? -30.915 -1.630 1.701 1.00 91.75 252 LEU A O 1
ATOM 2022 N N . PRO A 1 253 ? -32.743 -0.567 0.954 1.00 91.94 253 PRO A N 1
ATOM 2023 C CA . PRO A 1 253 ? -32.484 -0.857 -0.458 1.00 91.94 253 PRO A CA 1
ATOM 2024 C C . PRO A 1 253 ? -31.294 -0.061 -1.025 1.00 91.94 253 PRO A C 1
ATOM 2026 O O . PRO A 1 253 ? -30.942 0.991 -0.502 1.00 91.94 253 PRO A O 1
ATOM 2029 N N . ILE A 1 254 ? -30.670 -0.549 -2.111 1.00 92.44 254 ILE A N 1
ATOM 2030 C CA . ILE A 1 254 ? -29.758 0.253 -2.973 1.00 92.44 254 ILE A CA 1
ATOM 2031 C C . ILE A 1 254 ? -30.539 0.924 -4.103 1.00 92.44 254 ILE A C 1
ATOM 2033 O O . ILE A 1 254 ? -30.228 2.051 -4.491 1.00 92.44 254 ILE A O 1
ATOM 2037 N N . ILE A 1 255 ? -31.545 0.222 -4.626 1.00 90.88 255 ILE A N 1
ATOM 2038 C CA . ILE A 1 255 ? -32.390 0.670 -5.726 1.00 90.88 255 ILE A CA 1
ATOM 2039 C C . ILE A 1 255 ? -33.789 0.928 -5.178 1.00 90.88 255 ILE A C 1
ATOM 2041 O O . ILE A 1 255 ? -34.382 0.047 -4.560 1.00 90.88 255 ILE A O 1
ATOM 2045 N N . ARG A 1 256 ? -34.309 2.131 -5.404 1.00 88.00 256 ARG A N 1
ATOM 2046 C CA . ARG A 1 256 ? -35.648 2.549 -5.003 1.00 88.00 256 ARG A CA 1
ATOM 2047 C C . ARG A 1 256 ? -36.232 3.458 -6.078 1.00 88.00 256 ARG A C 1
ATOM 2049 O O . ARG A 1 256 ? -35.748 4.572 -6.269 1.00 88.00 256 ARG A O 1
ATOM 2056 N N . ALA A 1 257 ? -37.272 2.994 -6.760 1.00 78.38 257 ALA A N 1
ATOM 2057 C CA . ALA A 1 257 ? -38.030 3.833 -7.677 1.00 78.38 257 ALA A CA 1
ATOM 2058 C C . ALA A 1 257 ? -38.925 4.791 -6.868 1.00 78.38 257 ALA A C 1
ATOM 2060 O O . ALA A 1 257 ? -39.727 4.348 -6.052 1.00 78.38 257 ALA A O 1
ATOM 2061 N N . GLY A 1 258 ? -38.770 6.101 -7.072 1.00 70.94 258 GLY A N 1
ATOM 2062 C CA . GLY A 1 258 ? -39.629 7.126 -6.469 1.00 70.94 258 GLY A CA 1
ATOM 2063 C C . GLY A 1 258 ? -39.347 7.477 -4.998 1.00 70.94 258 GLY A C 1
ATOM 2064 O O . GLY A 1 258 ? -38.491 6.897 -4.326 1.00 70.94 258 GLY A O 1
ATOM 2065 N N . SER A 1 259 ? -40.085 8.477 -4.506 1.00 62.31 259 SER A N 1
ATOM 2066 C CA . SER A 1 259 ? -40.065 8.913 -3.106 1.00 62.31 259 SER A CA 1
ATOM 2067 C C . SER A 1 259 ? -41.157 8.174 -2.336 1.00 62.31 259 SER A C 1
ATOM 2069 O O . SER A 1 259 ? -42.313 8.586 -2.325 1.00 62.31 259 SER A O 1
ATOM 2071 N N . HIS A 1 260 ? -40.812 7.046 -1.720 1.00 61.56 260 HIS A N 1
ATOM 2072 C CA . HIS A 1 260 ? -41.680 6.432 -0.716 1.00 61.56 260 HIS A CA 1
ATOM 2073 C C . HIS A 1 260 ? -41.316 7.018 0.661 1.00 61.56 260 HIS A C 1
ATOM 2075 O O . HIS A 1 260 ? -40.140 7.238 0.944 1.00 61.56 260 HIS A O 1
ATOM 2081 N N . GLY A 1 261 ? -42.314 7.278 1.512 1.00 60.72 261 GLY A N 1
ATOM 2082 C CA . GLY A 1 261 ? -42.238 8.133 2.712 1.00 60.72 261 GLY A CA 1
ATOM 2083 C C . GLY A 1 261 ? -41.260 7.760 3.840 1.00 60.72 261 GLY A C 1
ATOM 2084 O O . GLY A 1 261 ? -41.310 8.379 4.896 1.00 60.72 261 GLY A O 1
ATOM 2085 N N . THR A 1 262 ? -40.358 6.792 3.657 1.00 69.81 262 THR A N 1
ATOM 2086 C CA . THR A 1 262 ? -39.266 6.532 4.609 1.00 69.81 262 THR A CA 1
ATOM 2087 C C . THR A 1 262 ? -37.992 7.247 4.171 1.00 69.81 262 THR A C 1
ATOM 2089 O O . THR A 1 262 ? -37.427 6.953 3.115 1.00 69.81 262 THR A O 1
ATOM 2092 N N . VAL A 1 263 ? -37.520 8.190 4.984 1.00 80.56 263 VAL A N 1
ATOM 2093 C CA . VAL A 1 263 ? -36.243 8.876 4.758 1.00 80.56 263 VAL A CA 1
ATOM 2094 C C . VAL A 1 263 ? -35.111 7.912 5.107 1.00 80.56 263 VAL A C 1
ATOM 2096 O O . VAL A 1 263 ? -35.000 7.456 6.243 1.00 80.56 263 VAL A O 1
ATOM 2099 N N . LEU A 1 264 ? -34.282 7.574 4.120 1.00 85.25 264 LEU A N 1
ATOM 2100 C CA . LEU A 1 264 ? -33.091 6.753 4.327 1.00 85.25 264 LEU A CA 1
ATOM 2101 C C . LEU A 1 264 ? -31.881 7.663 4.586 1.00 85.25 264 LEU A C 1
ATOM 2103 O O . LEU A 1 264 ? -31.770 8.717 3.959 1.00 85.25 264 LEU A O 1
ATOM 2107 N N . PRO A 1 265 ? -30.922 7.254 5.434 1.00 85.69 265 PRO A N 1
ATOM 2108 C CA . PRO A 1 265 ? -29.716 8.035 5.743 1.00 85.69 265 PRO A CA 1
ATOM 2109 C C . PRO A 1 265 ? -28.677 8.032 4.601 1.00 85.69 265 PRO A C 1
ATOM 2111 O O . PRO A 1 265 ? -27.502 8.328 4.815 1.00 85.69 265 PRO A O 1
ATOM 2114 N N . TYR A 1 266 ? -29.079 7.634 3.393 1.00 89.62 266 TYR A N 1
ATOM 2115 C CA . TYR A 1 266 ? -28.267 7.627 2.182 1.00 89.62 266 TYR A CA 1
ATOM 2116 C C . TYR A 1 266 ? -29.162 7.724 0.938 1.00 89.62 266 TYR A C 1
ATOM 2118 O O . TYR A 1 266 ? -30.361 7.439 0.976 1.00 89.62 266 TYR A O 1
ATOM 2126 N N . THR A 1 267 ? -28.564 8.093 -0.196 1.00 87.88 267 THR A N 1
ATOM 2127 C CA . THR A 1 267 ? -29.278 8.191 -1.477 1.00 87.88 267 THR A CA 1
ATOM 2128 C C . THR A 1 267 ? -29.350 6.836 -2.179 1.00 87.88 267 THR A C 1
ATOM 2130 O O . THR A 1 267 ? -28.341 6.149 -2.327 1.00 87.88 267 THR A O 1
ATOM 2133 N N . CYS A 1 268 ? -30.546 6.453 -2.625 1.00 91.00 268 CYS A N 1
ATOM 2134 C CA . CYS A 1 268 ? -30.770 5.253 -3.434 1.00 91.00 268 CYS A CA 1
ATOM 2135 C C . CYS A 1 268 ? -30.732 5.598 -4.927 1.00 91.00 268 CYS A C 1
ATOM 2137 O O . CYS A 1 268 ? -31.070 6.714 -5.324 1.00 91.00 268 CYS A O 1
ATOM 2139 N N . ALA A 1 269 ? -30.338 4.642 -5.764 1.00 90.75 269 ALA A N 1
ATOM 2140 C CA . ALA A 1 269 ? -30.492 4.771 -7.207 1.00 90.75 269 ALA A CA 1
ATOM 2141 C C . ALA A 1 269 ? -31.951 4.509 -7.604 1.00 90.75 269 ALA A C 1
ATOM 2143 O O . ALA A 1 269 ? -32.604 3.653 -7.018 1.00 90.75 269 ALA A O 1
ATOM 2144 N N . SER A 1 270 ? -32.462 5.197 -8.623 1.00 89.12 270 SER A N 1
ATOM 2145 C CA . SER A 1 270 ? -33.826 4.969 -9.122 1.00 89.12 270 SER A CA 1
ATOM 2146 C C . SER A 1 270 ? -33.977 3.670 -9.919 1.00 89.12 270 SER A C 1
ATOM 2148 O O . SER A 1 270 ? -35.080 3.147 -10.033 1.00 89.12 270 SER A O 1
ATOM 2150 N N . SER A 1 271 ? -32.877 3.141 -10.462 1.00 90.31 271 SER A N 1
ATOM 2151 C CA . SER A 1 271 ? -32.823 1.896 -11.236 1.00 90.31 271 SER A CA 1
ATOM 2152 C C . SER A 1 271 ? -31.405 1.295 -11.225 1.00 90.31 271 SER A C 1
ATOM 2154 O O . SER A 1 271 ? -30.450 2.018 -10.900 1.00 90.31 271 SER A O 1
ATOM 2156 N N . PRO A 1 272 ? -31.221 0.014 -11.617 1.00 88.69 272 PRO A N 1
ATOM 2157 C CA . PRO A 1 272 ? -29.890 -0.586 -11.778 1.00 88.69 272 PRO A CA 1
ATOM 2158 C C . PRO A 1 272 ? -29.008 0.200 -12.760 1.00 88.69 272 PRO A C 1
ATOM 2160 O O . PRO A 1 272 ? -27.840 0.477 -12.487 1.00 88.69 272 PRO A O 1
ATOM 2163 N N . ILE A 1 273 ? -29.598 0.672 -13.861 1.00 87.56 273 ILE A N 1
ATOM 2164 C CA . ILE A 1 273 ? -28.913 1.494 -14.866 1.00 87.56 273 ILE A CA 1
ATOM 2165 C C . ILE A 1 273 ? -28.394 2.793 -14.235 1.00 87.56 273 ILE A C 1
ATOM 2167 O O . ILE A 1 273 ? -27.245 3.183 -14.449 1.00 87.56 273 ILE A O 1
ATOM 2171 N N . MET A 1 274 ? -29.220 3.465 -13.425 1.00 89.31 274 MET A N 1
ATOM 2172 C CA . MET A 1 274 ? -28.814 4.696 -12.744 1.00 89.31 274 MET A CA 1
ATOM 2173 C C . MET A 1 274 ? -27.722 4.438 -11.700 1.00 89.31 274 MET A C 1
ATOM 2175 O O . MET A 1 274 ? -26.807 5.250 -11.558 1.00 89.31 274 MET A O 1
ATOM 2179 N N . PHE A 1 275 ? -27.774 3.295 -11.010 1.00 92.00 275 PHE A N 1
ATOM 2180 C CA . PHE A 1 275 ? -26.719 2.874 -10.091 1.00 92.00 275 PHE A CA 1
ATOM 2181 C C . PHE A 1 275 ? -25.376 2.750 -10.820 1.00 92.00 275 PHE A C 1
ATOM 2183 O O . PHE A 1 275 ? -24.380 3.315 -10.367 1.00 92.00 275 PHE A O 1
ATOM 2190 N N . PHE A 1 276 ? -25.338 2.101 -11.989 1.00 91.62 276 PHE A N 1
ATOM 2191 C CA . PHE A 1 276 ? -24.102 1.944 -12.763 1.00 91.62 276 PHE A CA 1
ATOM 2192 C C . PHE A 1 276 ? -23.605 3.226 -13.447 1.00 91.62 276 PHE A C 1
ATOM 2194 O O . PHE A 1 276 ? -22.411 3.310 -13.742 1.00 91.62 276 PHE A O 1
ATOM 2201 N N . LYS A 1 277 ? -24.452 4.250 -13.614 1.00 91.50 277 LYS A N 1
ATOM 2202 C CA .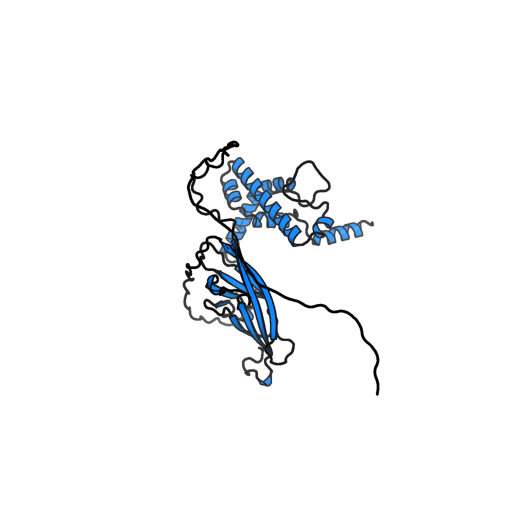 LYS A 1 277 ? -24.020 5.594 -14.041 1.00 91.50 277 LYS A CA 1
ATOM 2203 C C . LYS A 1 277 ? -23.220 6.345 -12.973 1.00 91.50 277 LYS A C 1
ATOM 2205 O O . LYS A 1 277 ? -22.491 7.277 -13.303 1.00 91.50 277 LYS A O 1
ATOM 2210 N N . TRP A 1 278 ? -23.339 5.980 -11.697 1.00 90.44 278 TRP A N 1
ATOM 2211 C CA . TRP A 1 278 ? -22.546 6.608 -10.641 1.00 90.44 278 TRP A CA 1
ATOM 2212 C C . TRP A 1 278 ? -21.072 6.199 -10.702 1.00 90.44 278 TRP A C 1
ATOM 2214 O O . TRP A 1 278 ? -20.729 5.089 -11.119 1.00 90.44 278 TRP A O 1
ATOM 2224 N N . SER A 1 279 ? -20.197 7.085 -10.209 1.00 92.25 279 SER A N 1
ATOM 2225 C CA . SER A 1 279 ? -18.770 6.791 -10.069 1.00 92.25 279 SER A CA 1
ATOM 2226 C C . SER A 1 279 ? -18.542 5.570 -9.175 1.00 92.25 279 SER A C 1
ATOM 2228 O O . SER A 1 279 ? -19.296 5.309 -8.231 1.00 92.25 279 SER A O 1
ATOM 2230 N N . VAL A 1 280 ? -17.462 4.827 -9.439 1.00 87.81 280 VAL A N 1
ATOM 2231 C CA . VAL A 1 280 ? -17.082 3.649 -8.639 1.00 87.81 280 VAL A CA 1
ATOM 2232 C C . VAL A 1 280 ? -16.971 4.005 -7.154 1.00 87.81 280 VAL A C 1
ATOM 2234 O O . VAL A 1 280 ? -17.413 3.228 -6.312 1.00 87.81 280 VAL A O 1
ATOM 2237 N N . GLY A 1 281 ? -16.440 5.192 -6.838 1.00 87.19 281 GLY A N 1
ATOM 2238 C CA . GLY A 1 281 ? -16.359 5.701 -5.469 1.00 87.19 281 GLY A CA 1
ATOM 2239 C C . GLY A 1 281 ? -17.734 5.847 -4.818 1.00 87.19 281 GLY A C 1
ATOM 2240 O O . GLY A 1 281 ? -17.944 5.322 -3.728 1.00 87.19 281 GLY A O 1
ATOM 2241 N N . LYS A 1 282 ? -18.703 6.462 -5.510 1.00 91.56 282 LYS A N 1
ATOM 2242 C CA . LYS A 1 282 ? -20.069 6.631 -4.993 1.00 91.56 282 LYS A CA 1
ATOM 2243 C C . LYS A 1 282 ? -20.778 5.291 -4.782 1.00 91.56 282 LYS A C 1
ATOM 2245 O O . LYS A 1 282 ? -21.412 5.104 -3.747 1.00 91.56 282 LYS A O 1
ATOM 2250 N N . ARG A 1 283 ? -20.640 4.343 -5.718 1.00 94.44 283 ARG A N 1
ATOM 2251 C CA . ARG A 1 283 ? -21.218 2.991 -5.579 1.00 94.44 283 ARG A CA 1
ATOM 2252 C C . ARG A 1 283 ? -20.645 2.252 -4.370 1.00 94.44 283 ARG A C 1
ATOM 2254 O O . ARG A 1 283 ? -21.404 1.794 -3.522 1.00 94.44 283 ARG A O 1
ATOM 2261 N N . LYS A 1 284 ? -19.313 2.222 -4.246 1.00 92.50 284 LYS A N 1
ATOM 2262 C CA . LYS A 1 284 ? -18.625 1.573 -3.120 1.00 92.50 284 LYS A CA 1
ATOM 2263 C C . LYS A 1 284 ? -18.972 2.224 -1.779 1.00 92.50 284 LYS A C 1
ATOM 2265 O O . LYS A 1 284 ? -19.194 1.509 -0.806 1.00 92.50 284 LYS A O 1
ATOM 2270 N N . ALA A 1 285 ? -19.051 3.555 -1.731 1.00 92.00 285 ALA A N 1
ATOM 2271 C CA . ALA A 1 285 ? -19.437 4.290 -0.529 1.00 92.00 285 ALA A CA 1
ATOM 2272 C C . ALA A 1 285 ? -20.877 3.965 -0.099 1.00 92.00 285 ALA A C 1
ATOM 2274 O O . ALA A 1 285 ? -21.112 3.713 1.082 1.00 92.00 285 ALA A O 1
ATOM 2275 N N . LEU A 1 286 ? -21.821 3.900 -1.047 1.00 94.75 286 LEU A N 1
ATOM 2276 C CA . LEU A 1 286 ? -23.197 3.486 -0.767 1.00 94.75 286 LEU A CA 1
ATOM 2277 C C . LEU A 1 286 ? -23.257 2.049 -0.230 1.00 94.75 286 LEU A C 1
ATOM 2279 O O . LEU A 1 286 ? -23.876 1.815 0.805 1.00 94.75 286 LEU A O 1
ATOM 2283 N N . GLU A 1 287 ? -22.616 1.094 -0.912 1.00 95.44 287 GLU A N 1
ATOM 2284 C CA . GLU A 1 287 ? -22.586 -0.314 -0.486 1.00 95.44 287 GLU A CA 1
ATOM 2285 C C . GLU A 1 287 ? -22.055 -0.455 0.946 1.00 95.44 287 GLU A C 1
ATOM 2287 O O . GLU A 1 287 ? -22.657 -1.144 1.771 1.00 95.44 287 GLU A O 1
ATOM 2292 N N . TRP A 1 288 ? -20.953 0.232 1.256 1.00 95.69 288 TRP A N 1
ATOM 2293 C CA . TRP A 1 288 ? -20.336 0.193 2.578 1.00 95.69 288 TRP A CA 1
ATOM 2294 C C . TRP A 1 288 ? -21.216 0.833 3.652 1.00 95.69 288 TRP A C 1
ATOM 2296 O O . TRP A 1 288 ? -21.433 0.241 4.712 1.00 95.69 288 TRP A O 1
ATOM 2306 N N . GLN A 1 289 ? -21.764 2.021 3.378 1.00 95.56 289 GLN A N 1
ATOM 2307 C CA . GLN A 1 289 ? -22.645 2.719 4.312 1.00 95.56 289 GLN A CA 1
ATOM 2308 C C . GLN A 1 289 ? -23.905 1.898 4.604 1.00 95.56 289 GLN A C 1
ATOM 2310 O O . GLN A 1 289 ? -24.297 1.756 5.762 1.00 95.56 289 GLN A O 1
ATOM 2315 N N . ARG A 1 290 ? -24.506 1.291 3.577 1.00 95.94 290 ARG A N 1
ATOM 2316 C CA . ARG A 1 290 ? -25.652 0.392 3.739 1.00 95.94 290 ARG A CA 1
ATOM 2317 C C . ARG A 1 290 ? -25.293 -0.838 4.569 1.00 95.94 290 ARG A C 1
ATOM 2319 O O . ARG A 1 290 ? -26.025 -1.170 5.496 1.00 95.94 290 ARG A O 1
ATOM 2326 N N . ALA A 1 291 ? -24.168 -1.494 4.281 1.00 97.44 291 ALA A N 1
ATOM 2327 C CA . ALA A 1 291 ? -23.708 -2.654 5.045 1.00 97.44 291 ALA A CA 1
ATOM 2328 C C . ALA A 1 291 ? -23.469 -2.314 6.526 1.00 97.44 291 ALA A C 1
ATOM 2330 O O . ALA A 1 291 ? -23.815 -3.102 7.404 1.00 97.44 291 ALA A O 1
ATOM 2331 N N . ARG A 1 292 ? -22.947 -1.114 6.821 1.00 96.94 292 ARG A N 1
ATOM 2332 C CA . ARG A 1 292 ? -22.787 -0.623 8.197 1.00 96.94 292 ARG A CA 1
ATOM 2333 C C . ARG A 1 292 ? -24.135 -0.490 8.903 1.00 96.94 292 ARG A C 1
ATOM 2335 O O . ARG A 1 292 ? -24.251 -0.908 10.049 1.00 96.94 292 ARG A O 1
ATOM 2342 N N . LEU A 1 293 ? -25.141 0.071 8.237 1.00 96.06 293 LEU A N 1
ATOM 2343 C CA . LEU A 1 293 ? -26.482 0.231 8.809 1.00 96.06 293 LEU A CA 1
ATOM 2344 C C . LEU A 1 293 ? -27.177 -1.115 9.029 1.00 96.06 293 LEU A C 1
ATOM 2346 O O . LEU A 1 293 ? -27.771 -1.324 10.082 1.00 96.06 293 LEU A O 1
ATOM 2350 N N . LEU A 1 294 ? -27.036 -2.045 8.082 1.00 96.62 294 LEU A N 1
ATOM 2351 C CA . LEU A 1 294 ? -27.536 -3.413 8.219 1.00 96.62 294 LEU A CA 1
ATOM 2352 C C . LEU A 1 294 ? -26.916 -4.126 9.418 1.00 96.62 294 LEU A C 1
ATOM 2354 O O . LEU A 1 294 ? -27.635 -4.717 10.217 1.00 96.62 294 LEU A O 1
ATOM 2358 N N . ARG A 1 295 ? -25.593 -4.016 9.581 1.00 97.12 295 ARG A N 1
ATOM 2359 C CA . ARG A 1 295 ? -24.880 -4.567 10.736 1.00 97.12 295 ARG A CA 1
ATOM 2360 C C . ARG A 1 295 ? -25.439 -4.030 12.053 1.00 97.12 295 ARG A C 1
ATOM 2362 O O . ARG A 1 295 ? -25.718 -4.819 12.945 1.00 97.12 295 ARG A O 1
ATOM 2369 N N . LEU A 1 296 ? -25.630 -2.713 12.162 1.00 95.06 296 LEU A N 1
ATOM 2370 C CA . LEU A 1 296 ? -26.169 -2.085 13.373 1.00 95.06 296 LEU A CA 1
ATOM 2371 C C . LEU A 1 296 ? -27.609 -2.536 13.667 1.00 95.06 296 LEU A C 1
ATOM 2373 O O . LEU A 1 296 ? -27.927 -2.830 14.814 1.00 95.06 296 LEU A O 1
ATOM 2377 N N . GLN A 1 297 ? -28.462 -2.652 12.643 1.00 94.31 297 GLN A N 1
ATOM 2378 C CA . GLN A 1 297 ? -29.825 -3.170 12.812 1.00 94.31 297 GLN A CA 1
ATOM 2379 C C . GLN A 1 297 ? -29.839 -4.629 13.278 1.00 94.31 297 GLN A C 1
ATOM 2381 O O . GLN A 1 297 ? -30.617 -4.977 14.163 1.00 94.31 297 GLN A O 1
ATOM 2386 N N . VAL A 1 298 ? -28.976 -5.476 12.711 1.00 94.88 298 VAL A N 1
ATOM 2387 C CA . VAL A 1 298 ? -28.850 -6.879 13.129 1.00 94.88 298 VAL A CA 1
ATOM 2388 C C . VAL A 1 298 ? -28.325 -6.974 14.560 1.00 94.88 298 VAL A C 1
ATOM 2390 O O . VAL A 1 298 ? -28.881 -7.730 15.344 1.00 94.88 298 VAL A O 1
ATOM 2393 N N . GLN A 1 299 ? -27.325 -6.174 14.935 1.00 94.38 299 GLN A N 1
ATOM 2394 C CA . GLN A 1 299 ? -26.810 -6.134 16.308 1.00 94.38 299 GLN A CA 1
ATOM 2395 C C . GLN A 1 299 ? -27.886 -5.716 17.318 1.00 94.38 299 GLN A C 1
ATOM 2397 O O . GLN A 1 299 ? -28.066 -6.400 18.322 1.00 94.38 299 GLN A O 1
ATOM 2402 N N . SER A 1 300 ? -28.658 -4.665 17.019 1.00 93.44 300 SER A N 1
ATOM 2403 C CA . SER A 1 300 ? -29.774 -4.221 17.870 1.00 93.44 300 SER A CA 1
ATOM 2404 C C . SER A 1 300 ? -30.821 -5.320 18.053 1.00 93.44 300 SER A C 1
ATOM 2406 O O . SER A 1 300 ? -31.157 -5.688 19.173 1.00 93.44 300 SER A O 1
ATOM 2408 N N . LYS A 1 301 ? -31.291 -5.913 16.952 1.00 92.12 301 LYS A N 1
ATOM 2409 C CA . LYS A 1 301 ? -32.296 -6.980 17.004 1.00 92.12 301 LYS A CA 1
ATOM 2410 C C . LYS A 1 301 ? -31.786 -8.231 17.725 1.00 92.12 301 LYS A C 1
ATOM 2412 O O . LYS A 1 301 ? -32.548 -8.885 18.424 1.00 92.12 301 LYS A O 1
ATOM 2417 N N . ALA A 1 302 ? -30.510 -8.587 17.564 1.00 92.56 302 ALA A N 1
ATOM 2418 C CA . ALA A 1 302 ? -29.937 -9.762 18.224 1.00 92.56 302 ALA A CA 1
ATOM 2419 C C . ALA A 1 302 ? -29.875 -9.539 19.738 1.00 92.56 302 ALA A C 1
ATOM 2421 O O . ALA A 1 302 ? -30.112 -10.459 20.518 1.00 92.56 302 ALA A O 1
ATOM 2422 N N . PHE A 1 303 ? -29.624 -8.294 20.151 1.00 89.75 303 PHE A N 1
ATOM 2423 C CA . PHE A 1 303 ? -29.687 -7.896 21.547 1.00 89.75 303 PHE A CA 1
ATOM 2424 C C . PHE A 1 303 ? -31.105 -8.041 22.126 1.00 89.75 303 PHE A C 1
ATOM 2426 O O . PHE A 1 303 ? -31.249 -8.532 23.245 1.00 89.75 303 PHE A O 1
ATOM 2433 N N . GLU A 1 304 ? -32.145 -7.713 21.356 1.00 91.12 304 GLU A N 1
ATOM 2434 C CA . GLU A 1 304 ? -33.557 -7.813 21.769 1.00 91.12 304 GLU A CA 1
ATOM 2435 C C . GLU A 1 304 ? -34.068 -9.261 21.918 1.00 91.12 304 GLU A C 1
ATOM 2437 O O . GLU A 1 304 ? -34.876 -9.532 22.802 1.00 91.12 304 GLU A O 1
ATOM 2442 N N . VAL A 1 305 ? -33.581 -10.209 21.107 1.00 86.50 305 VAL A N 1
ATOM 2443 C CA . VAL A 1 305 ? -34.082 -11.606 21.056 1.00 86.50 305 VAL A CA 1
ATOM 2444 C C . VAL A 1 305 ? -33.720 -12.448 22.300 1.00 86.50 305 VAL A C 1
ATOM 2446 O O . VAL A 1 305 ? -34.254 -13.535 22.493 1.00 86.50 305 VAL A O 1
ATOM 2449 N N . ASN A 1 306 ? -32.866 -11.940 23.193 1.00 79.19 306 ASN A N 1
ATOM 2450 C CA . ASN A 1 306 ? -32.418 -12.609 24.426 1.00 79.19 306 ASN A CA 1
ATOM 2451 C C . ASN A 1 306 ? -31.806 -14.013 24.243 1.00 79.19 306 ASN A C 1
ATOM 2453 O O . ASN A 1 306 ? -31.825 -14.832 25.160 1.00 79.19 306 ASN A O 1
ATOM 2457 N N . ASP A 1 307 ? -31.206 -14.258 23.077 1.00 91.06 307 ASP A N 1
ATOM 2458 C CA . ASP A 1 307 ? -30.427 -15.456 22.764 1.00 91.06 307 ASP A CA 1
ATOM 2459 C C . ASP A 1 307 ? -28.927 -15.117 22.796 1.00 91.06 307 ASP A C 1
ATOM 2461 O O . ASP A 1 307 ? -28.438 -14.286 22.024 1.00 91.06 307 ASP A O 1
ATOM 2465 N N . ASN A 1 308 ? -28.186 -15.762 23.700 1.00 89.00 308 ASN A N 1
ATOM 2466 C CA . ASN A 1 308 ? -26.756 -15.506 23.885 1.00 89.00 308 ASN A CA 1
ATOM 2467 C C . ASN A 1 308 ? -25.915 -15.897 22.661 1.00 89.00 308 ASN A C 1
ATOM 2469 O O . ASN A 1 308 ? -24.954 -15.203 22.341 1.00 89.00 308 ASN A O 1
ATOM 2473 N N . VAL A 1 309 ? -26.285 -16.961 21.944 1.00 90.19 309 VAL A N 1
ATOM 2474 C CA . VAL A 1 309 ? -25.559 -17.419 20.751 1.00 90.19 309 VAL A CA 1
ATOM 2475 C C . VAL A 1 309 ? -25.724 -16.404 19.621 1.00 90.19 309 VAL A C 1
ATOM 2477 O O . VAL A 1 309 ? -24.745 -16.038 18.965 1.00 90.19 309 VAL A O 1
ATOM 2480 N N . LEU A 1 310 ? -26.945 -15.895 19.423 1.00 89.75 310 LEU A N 1
ATOM 2481 C CA . LEU A 1 310 ? -27.217 -14.853 18.429 1.00 89.75 310 LEU A CA 1
ATOM 2482 C C . LEU A 1 310 ? -26.521 -13.532 18.770 1.00 89.75 310 LEU A C 1
ATOM 2484 O O . LEU A 1 310 ? -25.974 -12.891 17.871 1.00 89.75 310 LEU A O 1
ATOM 2488 N N . ARG A 1 311 ? -26.490 -13.144 20.051 1.00 90.94 311 ARG A N 1
ATOM 2489 C CA . ARG A 1 311 ? -25.772 -11.946 20.514 1.00 90.94 311 ARG A CA 1
ATOM 2490 C C . ARG A 1 311 ? -24.279 -12.032 20.220 1.00 90.94 311 ARG A C 1
ATOM 2492 O O . ARG A 1 311 ? -23.760 -11.159 19.529 1.00 90.94 311 ARG A O 1
ATOM 2499 N N . THR A 1 312 ? -23.614 -13.110 20.635 1.00 89.69 312 THR A N 1
ATOM 2500 C CA . THR A 1 312 ? -22.179 -13.303 20.371 1.00 89.69 312 THR A CA 1
ATOM 2501 C C . THR A 1 312 ? -21.880 -13.336 18.869 1.00 89.69 312 THR A C 1
ATOM 2503 O O . THR A 1 312 ? -20.921 -12.716 18.405 1.00 89.69 312 THR A O 1
ATOM 2506 N N . ALA A 1 313 ? -22.722 -14.004 18.071 1.00 91.00 313 ALA A N 1
ATOM 2507 C CA . ALA A 1 313 ? -22.575 -14.010 16.616 1.00 91.00 313 ALA A CA 1
ATOM 2508 C C . ALA A 1 313 ? -22.700 -12.596 16.014 1.00 91.00 313 ALA A C 1
ATOM 2510 O O . ALA A 1 313 ? -21.926 -12.236 15.121 1.00 91.00 313 ALA A O 1
ATOM 2511 N N . ALA A 1 314 ? -23.653 -11.793 16.497 1.00 92.25 314 ALA A N 1
ATOM 2512 C CA . ALA A 1 314 ? -23.891 -10.433 16.023 1.00 92.25 314 ALA A CA 1
ATOM 2513 C C . ALA A 1 314 ? -22.803 -9.441 16.471 1.00 92.25 314 ALA A C 1
ATOM 2515 O O . ALA A 1 314 ? -22.434 -8.554 15.700 1.00 92.25 314 ALA A O 1
ATOM 2516 N N . GLU A 1 315 ? -22.244 -9.593 17.671 1.00 91.44 315 GLU A N 1
ATOM 2517 C CA . GLU A 1 315 ? -21.113 -8.791 18.161 1.00 91.44 315 GLU A CA 1
ATOM 2518 C C . GLU A 1 315 ? -19.870 -8.967 17.277 1.00 91.44 315 GLU A C 1
ATOM 2520 O O . GLU A 1 315 ? -19.229 -7.985 16.902 1.00 91.44 315 GLU A O 1
ATOM 2525 N N . LEU A 1 316 ? -19.593 -10.203 16.846 1.00 92.19 316 LEU A N 1
ATOM 2526 C CA . LEU A 1 316 ? -18.488 -10.545 15.941 1.00 92.19 316 LEU A CA 1
ATOM 2527 C C . LEU A 1 316 ? -18.787 -10.275 14.454 1.00 92.19 316 LEU A C 1
ATOM 2529 O O . LEU A 1 316 ? -17.966 -10.591 13.583 1.00 92.19 316 LEU A O 1
ATOM 2533 N N . LEU A 1 317 ? -19.968 -9.756 14.115 1.00 93.25 317 LEU A N 1
ATOM 2534 C CA . LEU A 1 317 ? -20.338 -9.445 12.737 1.00 93.25 317 LEU A CA 1
ATOM 2535 C C . LEU A 1 317 ? -19.613 -8.176 12.279 1.00 93.25 317 LEU A C 1
ATOM 2537 O O . LEU A 1 317 ? -19.835 -7.100 12.829 1.00 93.25 317 LEU A O 1
ATOM 2541 N N . SER A 1 318 ? -18.780 -8.269 11.238 1.00 95.31 318 SER A N 1
ATOM 2542 C CA . SER A 1 318 ? -18.085 -7.104 10.676 1.00 95.31 318 SER A CA 1
ATOM 2543 C C . SER A 1 318 ? -18.892 -6.432 9.552 1.00 95.31 318 SER A C 1
ATOM 2545 O O . SER A 1 318 ? -19.733 -7.053 8.903 1.00 95.31 318 SER A O 1
ATOM 2547 N N . THR A 1 319 ? -18.623 -5.152 9.258 1.00 95.62 319 THR A N 1
ATOM 2548 C CA . THR A 1 319 ? -19.254 -4.466 8.105 1.00 95.62 319 THR A CA 1
ATOM 2549 C C . THR A 1 319 ? -18.883 -5.147 6.784 1.00 95.62 319 THR A C 1
ATOM 2551 O O . THR A 1 319 ? -19.704 -5.224 5.870 1.00 95.62 319 THR A O 1
ATOM 2554 N N . LYS A 1 320 ? -17.651 -5.669 6.693 1.00 94.88 320 LYS A N 1
ATOM 2555 C CA . LYS A 1 320 ? -17.163 -6.411 5.526 1.00 94.88 320 LYS A CA 1
ATOM 2556 C C . LYS A 1 320 ? -17.953 -7.706 5.335 1.00 94.88 320 LYS A C 1
ATOM 2558 O O . LYS A 1 320 ? -18.311 -8.007 4.201 1.00 94.88 320 LYS A O 1
ATOM 2563 N N . ASP A 1 321 ? -18.271 -8.414 6.418 1.00 95.31 321 ASP A N 1
ATOM 2564 C CA . ASP A 1 321 ? -19.045 -9.660 6.372 1.00 95.31 321 ASP A CA 1
ATOM 2565 C C . ASP A 1 321 ? -20.433 -9.411 5.768 1.00 95.31 321 ASP A C 1
ATOM 2567 O O . ASP A 1 321 ? -20.837 -10.090 4.828 1.00 95.31 321 ASP A O 1
ATOM 2571 N N . VAL A 1 322 ? -21.128 -8.368 6.239 1.00 96.75 322 VAL A N 1
ATOM 2572 C CA . VAL A 1 322 ? -22.457 -7.980 5.734 1.00 96.75 322 VAL A CA 1
ATOM 2573 C C . VAL A 1 322 ? -22.406 -7.541 4.272 1.00 96.75 322 VAL A C 1
ATOM 2575 O O . VAL A 1 322 ? -23.303 -7.862 3.490 1.00 96.75 322 VAL A O 1
ATOM 2578 N N . LEU A 1 323 ? -21.359 -6.811 3.880 1.00 96.50 323 LEU A N 1
ATOM 2579 C CA . LEU A 1 323 ? -21.162 -6.386 2.496 1.00 96.50 323 LEU A CA 1
ATOM 2580 C C . LEU A 1 323 ? -20.956 -7.589 1.567 1.00 96.50 323 LEU A C 1
ATOM 2582 O O . LEU A 1 323 ? -21.572 -7.641 0.501 1.00 96.50 323 LEU A O 1
ATOM 2586 N N . LEU A 1 324 ? -20.113 -8.548 1.962 1.00 93.94 324 LEU A N 1
ATOM 2587 C CA . LEU A 1 324 ? -19.889 -9.774 1.195 1.00 93.94 324 LEU A CA 1
ATOM 2588 C C . LEU A 1 324 ? -21.168 -10.610 1.108 1.00 93.94 324 LEU A C 1
ATOM 2590 O O . LEU A 1 324 ? -21.556 -10.983 0.003 1.00 93.94 324 LEU A O 1
ATOM 2594 N N . TRP A 1 325 ? -21.879 -10.783 2.226 1.00 95.50 325 TRP A N 1
ATOM 2595 C CA . TRP A 1 325 ? -23.173 -11.465 2.262 1.00 95.50 325 TRP A CA 1
ATOM 2596 C C . TRP A 1 325 ? -24.190 -10.818 1.307 1.00 95.50 325 TRP A C 1
ATOM 2598 O O . TRP A 1 325 ? -24.839 -11.519 0.534 1.00 95.50 325 TRP A O 1
ATOM 2608 N N . CYS A 1 326 ? -24.277 -9.479 1.271 1.00 95.38 326 CYS A N 1
ATOM 2609 C CA . CYS A 1 326 ? -25.168 -8.761 0.349 1.00 95.38 326 CYS A CA 1
ATOM 2610 C C . CYS A 1 326 ? -24.847 -9.044 -1.126 1.00 95.38 326 CYS A C 1
ATOM 2612 O O . CYS A 1 326 ? -25.763 -9.124 -1.942 1.00 95.38 326 CYS A O 1
ATOM 2614 N N . ARG A 1 327 ? -23.563 -9.165 -1.480 1.00 93.81 327 ARG A N 1
ATOM 2615 C CA . ARG A 1 327 ? -23.134 -9.466 -2.854 1.00 93.81 327 ARG A CA 1
ATOM 2616 C C . ARG A 1 327 ? -23.411 -10.917 -3.228 1.00 93.81 327 ARG A C 1
ATOM 2618 O O . ARG A 1 327 ? -23.916 -11.167 -4.317 1.00 93.81 327 ARG A O 1
ATOM 2625 N N . GLU A 1 328 ? -23.110 -11.844 -2.323 1.00 92.38 328 GLU A N 1
ATOM 2626 C CA . GLU A 1 328 ? -23.361 -13.278 -2.498 1.00 92.38 328 GLU A CA 1
ATOM 2627 C C . GLU A 1 328 ? -24.853 -13.563 -2.714 1.00 92.38 328 GLU A C 1
ATOM 2629 O O . GLU A 1 328 ? -25.219 -14.297 -3.627 1.00 92.38 328 GLU A O 1
ATOM 2634 N N . HIS A 1 329 ? -25.722 -12.884 -1.960 1.00 92.19 329 HIS A N 1
ATOM 2635 C CA . HIS A 1 329 ? -27.176 -13.058 -2.014 1.00 92.19 329 HIS A CA 1
ATOM 2636 C C . HIS A 1 329 ? -27.884 -12.106 -2.993 1.00 92.19 329 HIS A C 1
ATOM 2638 O O . HIS A 1 329 ? -29.101 -11.948 -2.921 1.00 92.19 329 HIS A O 1
ATOM 2644 N N . LYS A 1 330 ? -27.141 -11.453 -3.899 1.00 91.38 330 LYS A N 1
ATOM 2645 C CA . LYS A 1 330 ? -27.695 -10.593 -4.966 1.00 91.38 330 LYS A CA 1
ATOM 2646 C C . LYS A 1 330 ? -28.517 -9.391 -4.480 1.00 91.38 330 LYS A C 1
ATOM 2648 O O . LYS A 1 330 ? -29.313 -8.825 -5.218 1.00 91.38 330 LYS A O 1
ATOM 2653 N N . TYR A 1 331 ? -28.268 -8.917 -3.261 1.00 93.75 331 TYR A N 1
ATOM 2654 C CA . TYR A 1 331 ? -28.833 -7.657 -2.764 1.00 93.75 331 TYR A CA 1
ATOM 2655 C C . TYR A 1 331 ? -28.032 -6.421 -3.197 1.00 93.75 331 TYR A C 1
ATOM 2657 O O . TYR A 1 331 ? -28.383 -5.297 -2.816 1.00 93.75 331 TYR A O 1
ATOM 2665 N N . THR A 1 332 ? -26.947 -6.618 -3.944 1.00 91.94 332 THR A N 1
ATOM 2666 C CA . THR A 1 332 ? -26.111 -5.572 -4.534 1.00 91.94 332 THR A CA 1
ATOM 2667 C C . THR A 1 332 ? -26.054 -5.788 -6.046 1.00 91.94 332 THR A C 1
ATOM 2669 O O . THR A 1 332 ? -25.667 -6.883 -6.453 1.00 91.94 332 THR A O 1
ATOM 2672 N N . PRO A 1 333 ? -26.371 -4.772 -6.873 1.00 89.62 333 PRO A N 1
ATOM 2673 C CA . PRO A 1 333 ? -26.373 -4.926 -8.327 1.00 89.62 333 PRO A CA 1
ATOM 2674 C C . PRO A 1 333 ? -25.006 -5.357 -8.866 1.00 89.62 333 PRO A C 1
ATOM 2676 O O . PRO A 1 333 ? -23.979 -4.761 -8.515 1.00 89.62 333 PRO A O 1
ATOM 2679 N N . SER A 1 334 ? -24.987 -6.357 -9.749 1.00 83.81 334 SER A N 1
ATOM 2680 C CA . SER A 1 334 ? -23.769 -6.860 -10.388 1.00 83.81 334 SER A CA 1
ATOM 2681 C C . SER A 1 334 ? -23.833 -6.696 -11.912 1.00 83.81 334 SER A C 1
ATOM 2683 O O . SER A 1 334 ? -24.880 -6.861 -12.521 1.00 83.81 334 SER A O 1
ATOM 2685 N N . ARG A 1 335 ? -22.711 -6.346 -12.561 1.00 70.56 335 ARG A N 1
ATOM 2686 C CA . ARG A 1 335 ? -22.679 -6.021 -14.008 1.00 70.56 335 ARG A CA 1
ATOM 2687 C C . ARG A 1 335 ? -22.999 -7.222 -14.918 1.00 70.56 335 ARG A C 1
ATOM 2689 O O . ARG A 1 335 ? -23.203 -7.045 -16.112 1.00 70.56 335 ARG A O 1
ATOM 2696 N N . LEU A 1 336 ? -23.000 -8.437 -14.369 1.00 57.66 336 LEU A N 1
ATOM 2697 C CA . LEU A 1 336 ? -23.325 -9.663 -15.102 1.00 57.66 336 LEU A CA 1
ATOM 2698 C C . LEU A 1 336 ? -24.834 -9.790 -15.361 1.00 57.66 336 LEU A C 1
ATOM 2700 O O . LEU A 1 336 ? -25.222 -10.319 -16.397 1.00 57.66 336 LEU A O 1
ATOM 2704 N N . GLU A 1 337 ? -25.670 -9.222 -14.489 1.00 53.97 337 GLU A N 1
ATOM 2705 C CA . GLU A 1 337 ? -27.133 -9.279 -14.617 1.00 53.97 337 GLU A CA 1
ATOM 2706 C C . GLU A 1 337 ? -27.642 -8.493 -15.840 1.00 53.97 337 GLU A C 1
ATOM 2708 O O . GLU A 1 337 ? -28.617 -8.906 -16.460 1.00 53.97 337 GLU A O 1
ATOM 2713 N N . ASP A 1 338 ? -26.904 -7.472 -16.303 1.00 51.75 338 ASP A N 1
ATOM 2714 C CA . ASP A 1 338 ? -27.206 -6.753 -17.551 1.00 51.75 338 ASP A CA 1
ATOM 2715 C C . ASP A 1 338 ? -27.063 -7.639 -18.806 1.00 51.75 338 ASP A C 1
ATOM 2717 O O . ASP A 1 338 ? -27.607 -7.304 -19.858 1.00 51.75 338 ASP A O 1
ATOM 2721 N N . VAL A 1 339 ? -26.305 -8.743 -18.751 1.00 49.75 339 VAL A N 1
ATOM 2722 C CA . VAL A 1 339 ? -26.136 -9.661 -19.894 1.00 49.75 339 VAL A CA 1
ATOM 2723 C C . VAL A 1 339 ? -27.265 -10.688 -19.930 1.00 49.75 339 VAL A C 1
ATOM 2725 O O . VAL A 1 339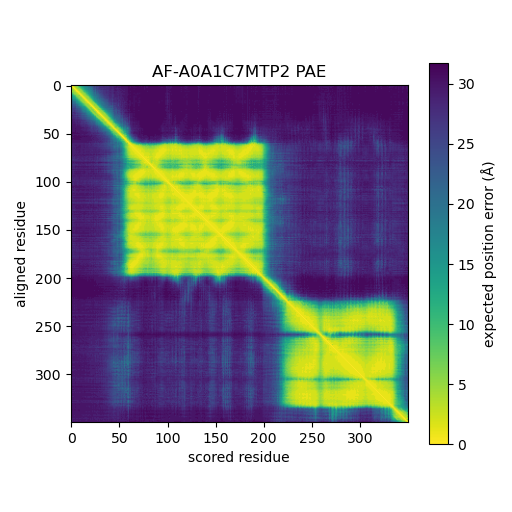 ? -27.752 -11.005 -21.014 1.00 49.75 339 VAL A O 1
ATOM 2728 N N . GLU A 1 340 ? -27.715 -11.169 -18.770 1.00 47.25 340 GLU A N 1
ATOM 2729 C CA . GLU A 1 340 ? -28.863 -12.076 -18.656 1.00 47.25 340 GLU A CA 1
ATOM 2730 C C . GLU A 1 340 ? -30.188 -11.361 -18.962 1.00 47.25 340 GLU A C 1
ATOM 2732 O O . GLU A 1 340 ? -31.006 -11.908 -19.700 1.00 47.25 340 GLU A O 1
ATOM 2737 N N . GLU A 1 341 ? -30.393 -10.127 -18.482 1.00 50.62 341 GLU A N 1
ATOM 2738 C CA . GLU A 1 341 ? -31.583 -9.326 -18.818 1.00 50.62 341 GLU A CA 1
ATOM 2739 C C . GLU A 1 341 ? -31.594 -8.930 -20.298 1.00 50.62 341 GLU A C 1
ATOM 2741 O O . GLU A 1 341 ? -32.633 -9.028 -20.946 1.00 50.62 341 GLU A O 1
ATOM 2746 N N . LYS A 1 342 ? -30.436 -8.579 -20.882 1.00 49.09 342 LYS A N 1
ATOM 2747 C CA . LYS A 1 342 ? -30.335 -8.341 -22.333 1.00 49.09 342 LYS A CA 1
ATOM 2748 C C . LYS A 1 342 ? -30.554 -9.607 -23.151 1.00 49.09 342 LYS A C 1
ATOM 2750 O O . LYS A 1 342 ? -31.208 -9.526 -24.181 1.00 49.09 342 LYS A O 1
ATOM 2755 N N . LYS A 1 343 ? -30.052 -10.768 -22.716 1.00 45.31 343 LYS A N 1
ATOM 2756 C CA . LYS A 1 343 ? -30.339 -12.054 -23.375 1.00 45.31 343 LYS A CA 1
ATOM 2757 C C . LYS A 1 343 ? -31.818 -12.412 -23.278 1.00 45.31 343 LYS A C 1
ATOM 2759 O O . LYS A 1 343 ? -32.389 -12.842 -24.269 1.00 45.31 343 LYS A O 1
ATOM 2764 N N . SER A 1 344 ? -32.443 -12.195 -22.125 1.00 48.69 344 SER A N 1
ATOM 2765 C CA . SER A 1 344 ? -33.862 -12.496 -21.904 1.00 48.69 344 SER A CA 1
ATOM 2766 C C . SER A 1 344 ? -34.773 -11.550 -22.691 1.00 48.69 344 SER A C 1
ATOM 2768 O O . SER A 1 344 ? -35.740 -12.003 -23.290 1.00 48.69 344 SER A O 1
ATOM 2770 N N . ALA A 1 345 ? -34.427 -10.261 -22.779 1.00 51.28 345 ALA A N 1
ATOM 2771 C CA . ALA A 1 345 ? -35.129 -9.289 -23.619 1.00 51.28 345 ALA A CA 1
ATOM 2772 C C . ALA A 1 345 ? -34.956 -9.582 -25.121 1.00 51.28 345 ALA A C 1
ATOM 2774 O O . ALA A 1 345 ? -35.916 -9.478 -25.877 1.00 51.28 345 ALA A O 1
ATOM 2775 N N . LEU A 1 346 ? -33.766 -10.030 -25.542 1.00 48.34 346 LEU A N 1
ATOM 2776 C CA . LEU A 1 346 ? -33.495 -10.431 -26.927 1.00 48.34 346 LEU A CA 1
ATOM 2777 C C . LEU A 1 346 ? -34.215 -11.738 -27.315 1.00 48.34 346 LEU A C 1
ATOM 2779 O O . LEU A 1 346 ? -34.585 -11.913 -28.470 1.00 48.34 346 LEU A O 1
ATOM 2783 N N . ILE A 1 347 ? -34.437 -12.644 -26.356 1.00 50.72 347 ILE A N 1
ATOM 2784 C CA . ILE A 1 347 ? -35.205 -13.889 -26.547 1.00 50.72 347 ILE A CA 1
ATOM 2785 C C . ILE A 1 347 ? -36.725 -13.625 -26.528 1.00 50.72 347 ILE A C 1
ATOM 2787 O O . ILE A 1 347 ? -37.473 -14.353 -27.172 1.00 50.72 347 ILE A O 1
ATOM 2791 N N . MET A 1 348 ? -37.183 -12.574 -25.839 1.00 53.19 348 MET A N 1
ATOM 2792 C CA . MET A 1 348 ? -38.606 -12.213 -25.709 1.00 53.19 348 MET A CA 1
ATOM 2793 C C . MET A 1 348 ? -39.111 -11.216 -26.769 1.00 53.19 348 MET A C 1
ATOM 2795 O O . MET A 1 348 ? -40.281 -10.850 -26.728 1.00 53.19 348 MET A O 1
ATOM 2799 N N . GLY A 1 349 ? -38.272 -10.809 -27.729 1.00 43.88 349 GLY A N 1
ATOM 2800 C CA . GLY A 1 349 ? -38.705 -10.097 -28.936 1.00 43.88 349 GLY A CA 1
ATOM 2801 C C . GLY A 1 349 ? -39.336 -8.720 -28.698 1.00 43.88 349 GLY A C 1
ATOM 2802 O O . GLY A 1 349 ? -40.447 -8.481 -29.169 1.00 43.88 349 GLY A O 1
ATOM 2803 N N . TYR A 1 350 ? -38.620 -7.823 -28.012 1.00 42.41 350 TYR A N 1
ATOM 2804 C CA . TYR A 1 350 ? -38.872 -6.375 -28.060 1.00 42.41 350 TYR A CA 1
ATOM 2805 C C . TYR A 1 350 ? -37.787 -5.645 -28.846 1.00 42.41 350 TYR A C 1
ATOM 2807 O O . TYR A 1 350 ? -36.592 -5.938 -28.605 1.00 42.41 350 TYR A O 1
#

pLDDT: mean 76.73, std 24.98, range [24.03, 98.75]

Foldseek 3Di:
DDDDDDDDDDDDDDDDDYDDDDDDDDDDDDDDDDDDDDDDDDDDPPPPPPPDDPDDPFDPDWDKFKKKKFKKKFFDDQVRDDPVGSLFGMKMKIFIWGDPPDPDGPVLWFQKKWKQADCVCPPPRIDIDRDPPGMDIDTHDDWDWIWIWTDTAPCVQDPIDIDIDTDAYDPPNPRDIDTRDMDMDMDIGGPPGDSVRSPDDPPDDDDDDDDDDDDDDDDDDDPDPVVVVVVVVLVVLCVLLVVLLVVLLVVQAQEDADDDPDDDPDDHAPDLVSLVVDDPVNNVVSLLVSLVVSLVSQQVVLVVVPDPSSNVSSVPDDSVSSSVVCVVVVSRDDPVVVVVVVVVCVVVDD

Sequence (350 aa):
EEEKDKPNDPSIETNLPEPIENATAQKQVEEEEEEQTEQPKVESLAAAVSSADTADIGSRFYIKRHIIVGNVSKFIIPERRDPSLKQFTHKWMIYVVEPPQSKESISAFITCVRFYLHPSYKPNDVVDVTEPPFKLTRLGWGEFPVRIQLFFVDKRRNKAVDLIHHLKLDNSHSGRQLLGGERSIEIELDRNTDFKDTNTIPSAVADTPQEPTSNQEEQPPPPSQEEQVQSMAAKQKMSLLNGMLKESVQKLPIIRAGSHGTVLPYTCASSPIMFFKWSVGKRKALEWQRARLLRLQVQSKAFEVNDNVLRTAAELLSTKDVLLWCREHKYTPSRLEDVEEKKSALIMGY

Secondary structure (DSSP, 8-state):
--------------------------------------------S-SS---S-------S-EEEEEEEEEEEEEE--GGGS-GGGTT--EEEEEEEE--TT-SS-GGGTEEEEEEE--GGGTTSSEEEE-SSS-EEEEEESS--EEEEEEEESSTTT---EEEEEE-----S-SSS-EEEEEEEEEEEEETT--TT-----------PPPP-------PSPPPPHHHHHHHHHHHHHHHHHHHHHHHHHHHS-SB--S--SPPPSSPPBSSHHHHHHS-HHHHHHHHHHHHHHHHHHHHHHHHHTT-HHHHHHHHT--HHHHHHHHHHTT-S--TTHHHHHHHHHHHTT-

Solvent-accessible surface area (backbone atoms only — not comparable to full-atom values): 22148 Å² total; per-residue (Å²): 136,85,89,85,85,86,84,90,85,83,86,87,89,82,86,88,81,90,92,90,91,89,85,91,87,85,91,83,90,90,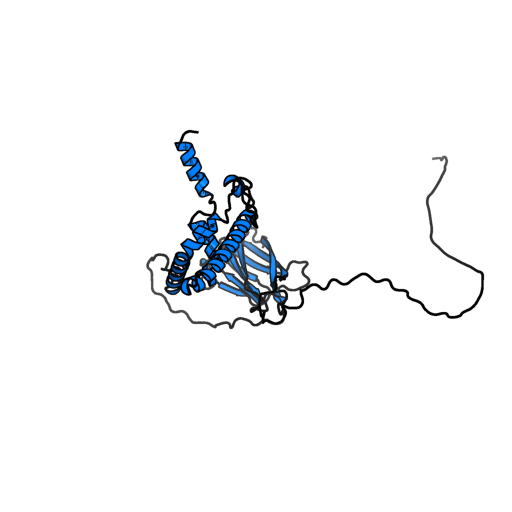81,89,86,89,84,89,86,90,85,88,90,78,88,73,95,73,81,87,80,84,86,71,93,73,84,79,74,75,71,95,50,62,43,81,45,64,34,30,42,33,31,35,12,19,27,51,55,75,92,76,45,54,87,92,46,63,79,42,40,26,44,36,35,39,38,52,44,48,48,92,88,53,92,63,65,52,70,60,49,40,49,32,41,33,39,37,50,58,76,90,42,59,93,66,21,63,46,79,35,65,56,85,76,40,59,51,76,48,74,37,70,75,69,49,68,34,40,37,35,40,32,38,31,22,61,88,73,29,74,68,47,81,45,78,47,71,49,40,70,50,85,79,67,76,52,54,79,38,80,41,47,71,46,81,44,83,42,78,38,49,65,82,59,43,69,80,40,66,88,68,81,86,79,83,74,88,83,81,90,78,87,80,82,81,86,81,94,76,75,85,78,75,74,52,73,66,57,49,53,52,50,51,52,50,50,52,43,49,60,73,45,42,66,52,50,61,59,44,47,72,80,58,60,58,59,43,72,74,90,63,97,69,88,62,101,63,89,56,24,61,36,72,70,54,44,69,71,46,54,71,65,57,49,53,51,48,50,50,54,49,17,43,50,45,46,52,52,38,35,53,53,27,59,70,69,76,40,69,68,51,30,56,41,36,71,72,54,47,49,65,55,45,40,52,50,33,50,76,70,62,68,43,95,57,84,65,54,64,54,55,52,50,49,50,43,63,73,66,72,116

Mean predicted aligned error: 20.82 Å

Nearest PDB structures (foldseek):
  6ls6-assembly1_A  TM=8.140E-01  e=7.760E-11  Homo sapiens
  6mip-assembly1_A  TM=7.885E-01  e=6.219E-09  Saccharomyces cerevisiae S288C
  6miq-assembly1_A  TM=7.832E-01  e=7.411E-09  Saccharomyces cerevisiae S288C
  7f5m-assembly1_A  TM=7.966E-01  e=2.529E-08  Saccharomyces cerevisiae S288C
  5sva-assembly1_n  TM=5.443E-01  e=8.330E-09  Saccharomyces cerevisiae

Radius of gyration: 34.52 Å; Cα contacts (8 Å, |Δi|>4): 404; chains: 1; bounding box: 70×111×78 Å

Organism: NCBI:txid101091

InterPro domains:
  IPR005033 YEATS [PTHR23195] (38-257)
  IPR038704 YEATS superfamily [G3DSA:2.60.40.1970] (57-192)
  IPR055127 YEATS domain-containing protein 2, three-helical bundle domain [PF22951] (241-338)
  IPR055129 YEATS domain [PF03366] (88-170)
  IPR055129 YEATS domain [PS51037] (57-209)